Protein AF-A0A3B8ZDW6-F1 (afdb_monomer_lite)

Foldseek 3Di:
DDDDDDDDDDDDDDDDDDDDDDDDDDDDDDDDDDDDDDDDDDDDDDDDDDDDDDDDPDDDWDPAADADPVRDGDWDKDKAFWDDDPVQKTWGADVVVVSDDDLQTAIGDSVLCVVLVPDGGKIWIFTWGQDDGNHHIYGDGTQDINRHGSNCNSVDDDPPPPVRDDDDDFPAWLQQDPDPPDVLSVCCCVPPTAGDVDDDDDDDDPPRCPLVSVVSSQVSCVVPPVVDDDDDDDDPDDPVSVD

Sequence (243 aa):
MIKKKRFRSRSGPGAGPGSGFSSSRSSYSGSHGGPRSGPAQRGGRRRRPLGQSSNSPGNEPFPEPQVDENGDIPLLEFVGILEMHPNGYGFLRSPENNYSRERTDPFVPGTMIEKFGLRQGVKVTAMMQQARRQQGPRVREILDVDGMPPDDYINVKSFDDDKALTPINPEQWLKLEIGKTPLTNRVIDLLAPLGKGQRALIVAPPRSGKTIMLQHISHGIAQNHPDVHLLVLLVDERPEEVT

pLDDT: mean 77.61, std 23.83, range [29.58, 97.88]

Radius of gyration: 33.56 Å; chains: 1; bounding box: 99×84×68 Å

Secondary structure (DSSP, 8-state):
--------------------------------------------------------S--PPPPPP---TTSPPPEEEEEEEEEEPTTS-EEEEPGGGTT---TTSPEE-HHHHHHHT--TT-EEEEEEEPPBTTB--EEEEEEEETTB-HHHHTTS--SS-TTT-------SEE----SS--HHHHHHHHHS-EETT--------TTSSHHHHHHHHHHHHHHH-TTS-------S--GGGT-

Structure (mmCIF, N/CA/C/O backbone):
data_AF-A0A3B8ZDW6-F1
#
_entry.id   AF-A0A3B8ZDW6-F1
#
loop_
_atom_site.group_PDB
_atom_site.id
_atom_site.type_symbol
_atom_site.label_atom_id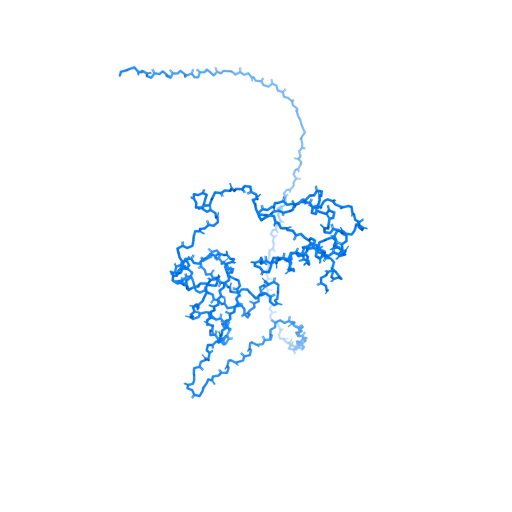
_atom_site.label_alt_id
_atom_site.label_comp_id
_atom_site.label_asym_id
_atom_site.label_entity_id
_atom_site.label_seq_id
_atom_site.pdbx_PDB_ins_code
_atom_site.Cartn_x
_atom_site.Cartn_y
_atom_site.Cartn_z
_atom_site.occupancy
_atom_site.B_iso_or_equiv
_atom_site.auth_seq_id
_atom_site.auth_comp_id
_atom_site.auth_asym_id
_atom_site.auth_atom_id
_atom_site.pdbx_PDB_model_num
ATOM 1 N N . MET A 1 1 ? -39.386 25.414 -41.030 1.00 43.59 1 MET A N 1
ATOM 2 C CA . MET A 1 1 ? -39.657 26.850 -41.295 1.00 43.59 1 MET A CA 1
ATOM 3 C C . MET A 1 1 ? -39.648 27.597 -39.967 1.00 43.59 1 MET A C 1
ATOM 5 O O . MET A 1 1 ? -40.087 26.998 -39.001 1.00 43.59 1 MET A O 1
ATOM 9 N N . ILE A 1 2 ? -39.231 28.879 -39.960 1.00 40.22 2 ILE A N 1
ATOM 10 C CA . ILE A 1 2 ? -39.190 29.832 -38.814 1.00 40.22 2 ILE A CA 1
ATOM 11 C C . ILE A 1 2 ? -37.901 29.717 -37.971 1.00 40.22 2 ILE A C 1
ATOM 13 O O . ILE A 1 2 ? -37.563 28.634 -37.527 1.00 40.22 2 ILE A O 1
ATOM 17 N N . LYS A 1 3 ? -37.145 30.767 -37.621 1.00 37.78 3 LYS A N 1
ATOM 18 C CA . LYS A 1 3 ? -36.763 32.064 -38.224 1.00 37.78 3 LYS A CA 1
ATOM 19 C C . LYS A 1 3 ? -35.658 32.621 -37.302 1.00 37.78 3 LYS A C 1
ATOM 21 O O . LYS A 1 3 ? -35.833 32.664 -36.090 1.00 37.78 3 LYS A O 1
ATOM 26 N N . LYS A 1 4 ? -34.546 33.085 -37.881 1.00 42.72 4 LYS A N 1
ATOM 27 C CA . LYS A 1 4 ? -33.516 33.924 -37.233 1.00 42.72 4 LYS A CA 1
ATOM 28 C C . LYS A 1 4 ? -34.133 35.199 -36.637 1.00 42.72 4 LYS A C 1
ATOM 30 O O . LYS A 1 4 ? -34.929 35.846 -37.316 1.00 42.72 4 LYS A O 1
ATOM 35 N N . LYS A 1 5 ? -33.625 35.663 -35.489 1.00 45.19 5 LYS A N 1
ATOM 36 C CA . LYS A 1 5 ? -33.586 37.099 -35.153 1.00 45.19 5 LYS A CA 1
ATOM 37 C C . LYS A 1 5 ? -32.298 37.459 -34.401 1.00 45.19 5 LYS A C 1
ATOM 39 O O . LYS A 1 5 ? -32.076 37.036 -33.277 1.00 45.19 5 LYS A O 1
ATOM 44 N N . ARG A 1 6 ? -31.460 38.250 -35.078 1.00 41.75 6 ARG A N 1
ATOM 45 C CA . ARG A 1 6 ? -30.375 39.078 -34.528 1.00 41.75 6 ARG A CA 1
ATOM 46 C C . ARG A 1 6 ? -30.928 40.485 -34.278 1.00 41.75 6 ARG A C 1
ATOM 48 O O . ARG A 1 6 ? -31.649 40.973 -35.140 1.00 41.75 6 ARG A O 1
ATOM 55 N N . PHE A 1 7 ? -30.493 41.151 -33.211 1.00 38.72 7 PHE A N 1
ATOM 56 C CA . PHE A 1 7 ? -30.411 42.619 -33.069 1.00 38.72 7 PHE A CA 1
ATOM 57 C C . PHE A 1 7 ? -29.222 42.896 -32.123 1.00 38.72 7 PHE A C 1
ATOM 59 O O . PHE A 1 7 ? -29.178 42.315 -31.048 1.00 38.72 7 PHE A O 1
ATOM 66 N N . ARG A 1 8 ? -28.079 43.433 -32.575 1.00 37.31 8 ARG A N 1
ATOM 67 C CA . ARG A 1 8 ? -27.690 44.835 -32.879 1.00 37.31 8 ARG A CA 1
ATOM 68 C C . ARG A 1 8 ? -27.614 45.783 -31.663 1.00 37.31 8 ARG A C 1
ATOM 70 O O . ARG A 1 8 ? -28.613 46.339 -31.235 1.00 37.31 8 ARG A O 1
ATOM 77 N N . SER A 1 9 ? -26.370 45.955 -31.205 1.00 36.12 9 SER A N 1
ATOM 78 C CA . SER A 1 9 ? -25.648 47.169 -30.770 1.00 36.12 9 SER A CA 1
ATOM 79 C C . SER A 1 9 ? -26.388 48.509 -30.630 1.00 36.12 9 SER A C 1
ATOM 81 O O . SER A 1 9 ? -27.022 48.978 -31.577 1.00 36.12 9 SER A O 1
ATOM 83 N N . ARG A 1 10 ? -26.055 49.233 -29.552 1.00 37.38 10 ARG A N 1
ATOM 84 C CA . ARG A 1 10 ? -25.958 50.700 -29.533 1.00 37.38 10 ARG A CA 1
ATOM 85 C C . ARG A 1 10 ? -24.710 51.150 -28.765 1.00 37.38 10 ARG A C 1
ATOM 87 O O . ARG A 1 10 ? -24.373 50.602 -27.725 1.00 37.38 10 ARG A O 1
ATOM 94 N N . SER A 1 11 ? -24.051 52.131 -29.357 1.00 35.53 11 SER A N 1
ATOM 95 C CA . SER A 1 11 ? -22.811 52.813 -28.996 1.00 35.53 11 SER A CA 1
ATOM 96 C C . SER A 1 11 ? -23.111 54.250 -28.543 1.00 35.53 11 SER A C 1
ATOM 98 O O . SER A 1 11 ? -24.093 54.823 -29.013 1.00 35.53 11 SER A O 1
ATOM 100 N N . GLY A 1 12 ? -22.238 54.857 -27.730 1.00 35.25 12 GLY A N 1
ATOM 101 C CA . GLY A 1 12 ? -22.150 56.322 -27.574 1.00 35.25 12 GLY A CA 1
ATOM 102 C C . GLY A 1 12 ? -21.748 56.837 -26.176 1.00 35.25 12 GLY A C 1
ATOM 103 O O . GLY A 1 12 ? -22.079 56.172 -25.207 1.00 35.25 12 GLY A O 1
ATOM 104 N N . PRO A 1 13 ? -21.031 57.981 -26.059 1.00 50.97 13 PRO A N 1
ATOM 105 C CA . PRO A 1 13 ? -19.874 58.137 -25.159 1.00 50.97 13 PRO A CA 1
ATOM 106 C C . PRO A 1 13 ? -19.981 59.289 -24.127 1.00 50.97 13 PRO A C 1
ATOM 108 O O . PRO A 1 13 ? -20.898 60.102 -24.190 1.00 50.97 13 PRO A O 1
ATOM 111 N N . GLY A 1 14 ? -18.996 59.411 -23.222 1.00 33.25 14 GLY A N 1
ATOM 112 C CA . GLY A 1 14 ? -18.819 60.575 -22.335 1.00 33.25 14 GLY A CA 1
ATOM 113 C C . GLY A 1 14 ? -17.423 60.637 -21.689 1.00 33.25 14 GLY A C 1
ATOM 114 O O . GLY A 1 14 ? -16.915 59.617 -21.236 1.00 33.25 14 GLY A O 1
ATOM 115 N N . ALA A 1 15 ? -16.800 61.820 -21.720 1.00 33.47 15 ALA A N 1
ATOM 116 C CA . ALA A 1 15 ? -15.402 62.138 -21.390 1.00 33.47 15 ALA A CA 1
ATOM 117 C C . ALA A 1 15 ? -15.113 62.394 -19.882 1.00 33.47 15 ALA A C 1
ATOM 119 O O . ALA A 1 15 ? -16.047 62.528 -19.100 1.00 33.47 15 ALA A O 1
ATOM 120 N N . GLY A 1 16 ? -13.811 62.449 -19.516 1.00 31.03 16 GLY A N 1
ATOM 121 C CA . GLY A 1 16 ? -13.218 62.560 -18.151 1.00 31.03 16 GLY A CA 1
ATOM 122 C C . GLY A 1 16 ? -13.384 63.918 -17.423 1.00 31.03 16 GLY A C 1
ATOM 123 O O . GLY A 1 16 ? -14.356 64.598 -17.742 1.00 31.03 16 GLY A O 1
ATOM 124 N N . PRO A 1 17 ? -12.488 64.379 -16.494 1.00 47.19 17 PRO A N 1
ATOM 125 C CA . PRO A 1 17 ? -11.074 63.992 -16.251 1.00 47.19 17 PRO A CA 1
ATOM 126 C C . PRO A 1 17 ? -10.602 63.892 -14.757 1.00 47.19 17 PRO A C 1
ATOM 128 O O . PRO A 1 17 ? -11.317 64.274 -13.840 1.00 47.19 17 PRO A O 1
ATOM 131 N N . GLY A 1 18 ? -9.330 63.497 -14.529 1.00 31.09 18 GLY A N 1
ATOM 132 C CA . GLY A 1 18 ? -8.446 64.169 -13.544 1.00 31.09 18 GLY A CA 1
ATOM 133 C C . GLY A 1 18 ? -7.846 63.399 -12.340 1.00 31.09 18 GLY A C 1
ATOM 134 O O . GLY A 1 18 ? -8.570 62.988 -11.444 1.00 31.09 18 GLY A O 1
ATOM 135 N N . SER A 1 19 ? -6.497 63.425 -12.257 1.00 33.12 19 SER A N 1
ATOM 136 C CA . SER A 1 19 ? -5.574 63.177 -11.107 1.00 33.12 19 SER A CA 1
ATOM 137 C C . SER A 1 19 ? -5.332 61.715 -10.674 1.00 33.12 19 SER A C 1
ATOM 139 O O . SER A 1 19 ? -6.265 60.935 -10.616 1.00 33.12 19 SER A O 1
ATOM 141 N N . GLY A 1 20 ? -4.129 61.221 -10.353 1.00 29.58 20 GLY A N 1
ATOM 142 C CA . GLY A 1 20 ? -2.765 61.750 -10.213 1.00 29.58 20 GLY A CA 1
ATOM 143 C C . GLY A 1 20 ? -1.848 60.636 -9.644 1.00 29.58 20 GLY A C 1
ATOM 144 O O . GLY A 1 20 ? -2.349 59.594 -9.236 1.00 29.58 20 GLY A O 1
ATOM 145 N N . PHE A 1 21 ? -0.535 60.903 -9.581 1.00 32.72 21 PHE A N 1
ATOM 146 C CA . PHE A 1 21 ? 0.554 60.152 -8.904 1.00 32.72 21 PHE A CA 1
ATOM 147 C C . PHE A 1 21 ? 1.413 59.137 -9.697 1.00 32.72 21 PHE A C 1
ATOM 149 O O . PHE A 1 21 ? 1.181 57.936 -9.735 1.00 32.72 21 PHE A O 1
ATOM 156 N N . SER A 1 22 ? 2.480 59.698 -10.284 1.00 33.41 22 SER A N 1
ATOM 157 C CA . SER A 1 22 ? 3.910 59.374 -10.091 1.00 33.41 22 SER A CA 1
ATOM 158 C C . SER A 1 22 ? 4.362 57.935 -9.784 1.00 33.41 22 SER A C 1
ATOM 160 O O . SER A 1 22 ? 4.179 57.442 -8.673 1.00 33.41 22 SER A O 1
ATOM 162 N N . SER A 1 23 ? 5.222 57.401 -10.655 1.00 37.62 23 SER A N 1
ATOM 163 C CA . SER A 1 23 ? 6.429 56.686 -10.222 1.00 37.62 23 SER A CA 1
ATOM 164 C C . SER A 1 23 ? 7.579 56.882 -11.213 1.00 37.62 23 SER A C 1
ATOM 166 O O . SER A 1 23 ? 7.408 56.994 -12.428 1.00 37.62 23 SER A O 1
ATOM 168 N N . SER A 1 24 ? 8.759 57.050 -10.629 1.00 34.66 24 SER A N 1
ATOM 169 C CA . SER A 1 24 ? 9.954 57.628 -11.223 1.00 34.66 24 SER A CA 1
ATOM 170 C C . SER A 1 24 ? 10.883 56.574 -11.827 1.00 34.66 24 SER A C 1
ATOM 172 O O . SER A 1 24 ? 11.074 55.492 -11.286 1.00 34.66 24 SER A O 1
ATOM 174 N N . ARG A 1 25 ? 11.489 56.990 -12.941 1.00 31.64 25 ARG A N 1
ATOM 175 C CA . ARG A 1 25 ? 12.692 56.510 -13.643 1.00 31.64 25 ARG A CA 1
ATOM 176 C C . ARG A 1 25 ? 13.739 55.792 -12.778 1.00 31.64 25 ARG A C 1
ATOM 178 O O . ARG A 1 25 ? 14.085 56.293 -11.714 1.00 31.64 25 ARG A O 1
ATOM 185 N N . SER A 1 26 ? 14.448 54.824 -13.368 1.00 33.25 26 SER A N 1
ATOM 186 C CA . SER A 1 26 ? 15.864 55.031 -13.750 1.00 33.25 26 SER A CA 1
ATOM 187 C C . SER A 1 26 ? 16.439 53.889 -14.599 1.00 33.25 26 SER A C 1
ATOM 189 O O . SER A 1 26 ? 16.531 52.738 -14.194 1.00 33.25 26 SER A O 1
ATOM 191 N N . SER A 1 27 ? 16.852 54.275 -15.801 1.00 34.78 27 SER A N 1
ATOM 192 C CA . SER A 1 27 ? 17.734 53.590 -16.741 1.00 34.78 27 SER A CA 1
ATOM 193 C C . SER A 1 27 ? 19.150 54.151 -16.582 1.00 34.78 27 SER A C 1
ATOM 195 O O . SER A 1 27 ? 19.288 55.364 -16.415 1.00 34.78 27 SER A O 1
ATOM 197 N N . TYR A 1 28 ? 20.188 53.320 -16.699 1.00 33.50 28 TYR A N 1
ATOM 198 C CA . TYR A 1 28 ? 21.574 53.787 -16.797 1.00 33.50 28 TYR A CA 1
ATOM 199 C C . TYR A 1 28 ? 22.240 53.252 -18.066 1.00 33.50 28 TYR A C 1
ATOM 201 O O . TYR A 1 28 ? 22.208 52.057 -18.352 1.00 33.50 28 TYR A O 1
ATOM 209 N N . SER A 1 29 ? 22.835 54.176 -18.814 1.00 34.50 29 SER A N 1
ATOM 210 C CA . SER A 1 29 ? 23.606 53.983 -20.040 1.00 34.50 29 SER A CA 1
ATOM 211 C C . SER A 1 29 ? 24.915 54.772 -19.945 1.00 34.50 29 SER A C 1
ATOM 213 O O . SER A 1 29 ? 24.908 55.874 -19.398 1.00 34.50 29 SER A O 1
ATOM 215 N N . GLY A 1 30 ? 25.976 54.268 -20.584 1.00 33.91 30 GLY A N 1
ATOM 216 C CA . GLY A 1 30 ? 27.233 54.980 -20.883 1.00 33.91 30 GLY A CA 1
ATOM 217 C C . GLY A 1 30 ? 28.457 54.317 -20.231 1.00 33.91 30 GLY A C 1
ATOM 218 O O . GLY A 1 30 ? 28.353 53.841 -19.112 1.00 33.91 30 GLY A O 1
ATOM 219 N N . SER A 1 31 ? 29.651 54.239 -20.827 1.00 32.69 31 SER A N 1
ATOM 220 C CA . SER A 1 31 ? 30.204 54.821 -22.058 1.00 32.69 31 SER A CA 1
ATOM 221 C C . SER A 1 31 ? 31.553 54.136 -22.399 1.00 32.69 31 SER A C 1
ATOM 223 O O . SER A 1 31 ? 32.120 53.424 -21.576 1.00 32.69 31 SER A O 1
ATOM 225 N N . HIS A 1 32 ? 32.033 54.364 -23.624 1.00 37.31 32 HIS A N 1
ATOM 226 C CA . HIS A 1 32 ? 33.233 53.855 -24.310 1.00 37.31 32 HIS A CA 1
ATOM 227 C C . HIS A 1 32 ? 34.606 54.287 -23.743 1.00 37.31 32 HIS A C 1
ATOM 229 O O . HIS A 1 32 ? 34.739 55.379 -23.198 1.00 37.31 32 HIS A O 1
ATOM 235 N N . GLY A 1 33 ? 35.659 53.514 -24.075 1.00 32.12 33 GLY A N 1
ATOM 236 C CA . GLY A 1 33 ? 37.045 54.009 -24.178 1.00 32.12 33 GLY A CA 1
ATOM 237 C C . GLY A 1 33 ? 38.127 52.929 -24.404 1.00 32.12 33 GLY A C 1
ATOM 238 O O . GLY A 1 33 ? 38.475 52.209 -23.478 1.00 32.12 33 GLY A O 1
ATOM 239 N N . GLY A 1 34 ? 38.701 52.848 -25.613 1.00 32.94 34 GLY A N 1
ATOM 240 C CA . GLY A 1 34 ? 40.090 52.379 -25.871 1.00 32.94 34 GLY A CA 1
ATOM 241 C C . GLY A 1 34 ? 40.967 53.580 -26.302 1.00 32.94 34 GLY A C 1
ATOM 242 O O . GLY A 1 34 ? 40.403 54.678 -26.301 1.00 32.94 34 GLY A O 1
ATOM 243 N N . PRO A 1 35 ? 42.254 53.470 -26.753 1.00 57.62 35 PRO A N 1
ATOM 244 C CA . PRO A 1 35 ? 43.041 52.280 -27.171 1.00 57.62 35 PRO A CA 1
ATOM 245 C C . PRO A 1 35 ? 44.583 52.290 -26.827 1.00 57.62 35 PRO A C 1
ATOM 247 O O . PRO A 1 35 ? 45.077 53.248 -26.244 1.00 57.62 35 PRO A O 1
ATOM 250 N N . ARG A 1 36 ? 45.336 51.268 -27.323 1.00 35.12 36 ARG A N 1
ATOM 251 C CA . ARG A 1 36 ? 46.776 51.218 -27.783 1.00 35.12 36 ARG A CA 1
ATOM 252 C C . ARG A 1 36 ? 47.839 50.344 -27.045 1.00 35.12 36 ARG A C 1
ATOM 254 O O . ARG A 1 36 ? 48.218 50.629 -25.923 1.00 35.12 36 ARG A O 1
ATOM 261 N N . SER A 1 37 ? 48.385 49.384 -27.824 1.00 34.53 37 SER A N 1
ATOM 262 C CA . SER A 1 37 ? 49.810 49.038 -28.131 1.00 34.53 37 SER A CA 1
ATOM 263 C C . SER A 1 37 ? 50.813 48.496 -27.067 1.00 34.53 37 SER A C 1
ATOM 265 O O . SER A 1 37 ? 51.021 49.120 -26.040 1.00 34.53 37 SER A O 1
ATOM 267 N N . GLY A 1 38 ? 51.487 47.361 -27.391 1.00 31.80 38 GLY A N 1
ATOM 268 C CA . GLY A 1 38 ? 52.450 46.543 -26.582 1.00 31.80 38 GLY A CA 1
ATOM 269 C C . GLY A 1 38 ? 53.876 47.115 -26.341 1.00 31.80 38 GLY A C 1
ATOM 270 O O . GLY A 1 38 ? 54.013 48.324 -26.499 1.00 31.80 38 GLY A O 1
ATOM 271 N N . PRO A 1 39 ? 54.951 46.332 -25.993 1.00 43.56 39 PRO A N 1
ATOM 272 C CA . PRO A 1 39 ? 55.227 44.905 -26.284 1.00 43.56 39 PRO A CA 1
ATOM 273 C C . PRO A 1 39 ? 55.841 44.036 -25.126 1.00 43.56 39 PRO A C 1
ATOM 275 O O . PRO A 1 39 ? 55.900 44.430 -23.969 1.00 43.56 39 PRO A O 1
ATOM 278 N N . ALA A 1 40 ? 56.265 42.814 -25.490 1.00 40.69 40 ALA A N 1
ATOM 279 C CA . ALA A 1 40 ? 56.715 41.632 -24.727 1.00 40.69 40 ALA A CA 1
ATOM 280 C C . ALA A 1 40 ? 57.740 41.773 -23.571 1.00 40.69 40 ALA A C 1
ATOM 282 O O . ALA A 1 40 ? 58.736 42.476 -23.712 1.00 40.69 40 ALA A O 1
ATOM 283 N N . GLN A 1 41 ? 57.619 40.905 -22.542 1.00 41.62 41 GLN A N 1
ATOM 284 C CA . GLN A 1 41 ? 58.772 40.263 -21.876 1.00 41.62 41 GLN A CA 1
ATOM 285 C C . GLN A 1 41 ? 58.437 38.988 -21.057 1.00 41.62 41 GLN A C 1
ATOM 287 O O . GLN A 1 41 ? 57.609 38.964 -20.155 1.00 41.62 41 GLN A O 1
ATOM 292 N N . ARG A 1 42 ? 59.141 37.921 -21.449 1.00 38.47 42 ARG A N 1
ATOM 293 C CA . ARG A 1 42 ? 59.611 36.699 -20.762 1.00 38.47 42 ARG A CA 1
ATOM 294 C C . ARG A 1 42 ? 59.515 36.642 -19.217 1.00 38.47 42 ARG A C 1
ATOM 296 O O . ARG A 1 42 ? 60.073 37.491 -18.537 1.00 38.47 42 ARG A O 1
ATOM 303 N N . GLY A 1 43 ? 59.052 35.497 -18.690 1.00 34.91 43 GLY A N 1
ATOM 304 C CA . GLY A 1 43 ? 59.612 34.901 -17.461 1.00 34.91 43 GLY A CA 1
ATOM 305 C C . GLY A 1 43 ? 58.616 34.419 -16.397 1.00 34.91 43 GLY A C 1
ATOM 306 O O . GLY A 1 43 ? 57.840 35.198 -15.866 1.00 34.91 43 GLY A O 1
ATOM 307 N N . GLY A 1 44 ? 58.719 33.137 -16.012 1.00 38.56 44 GLY A N 1
ATOM 308 C CA . GLY A 1 44 ? 58.294 32.675 -14.681 1.00 38.56 44 GLY A CA 1
ATOM 309 C C . GLY A 1 44 ? 57.124 31.690 -14.619 1.00 38.56 44 GLY A C 1
ATOM 310 O O . GLY A 1 44 ? 56.057 32.012 -14.106 1.00 38.56 44 GLY A O 1
ATOM 311 N N . ARG A 1 45 ? 57.345 30.433 -15.030 1.00 45.97 45 ARG A N 1
ATOM 312 C CA . ARG A 1 45 ? 56.516 29.299 -14.586 1.00 45.97 45 ARG A CA 1
ATOM 313 C C . ARG A 1 45 ? 56.623 29.164 -13.058 1.00 45.97 45 ARG A C 1
ATOM 315 O O . ARG A 1 45 ? 57.633 28.675 -12.563 1.00 45.97 45 ARG A O 1
ATOM 322 N N . ARG A 1 46 ? 55.570 29.518 -12.317 1.00 41.94 46 ARG A N 1
ATOM 323 C CA . ARG A 1 46 ? 55.334 29.019 -10.951 1.00 41.94 46 ARG A CA 1
ATOM 324 C C . ARG A 1 46 ? 54.085 28.143 -10.957 1.00 41.94 46 ARG A C 1
ATOM 326 O O . ARG A 1 46 ? 52.965 28.633 -11.040 1.00 41.94 46 ARG A O 1
ATOM 333 N N . ARG A 1 47 ? 54.309 26.827 -10.905 1.00 45.16 47 ARG A N 1
ATOM 334 C CA . ARG A 1 47 ? 53.279 25.816 -10.650 1.00 45.16 47 ARG A CA 1
ATOM 335 C C . ARG A 1 47 ? 52.700 26.070 -9.253 1.00 45.16 47 ARG A C 1
ATOM 337 O O . ARG A 1 47 ? 53.429 25.956 -8.273 1.00 45.16 47 ARG A O 1
ATOM 344 N N . ARG A 1 48 ? 51.413 26.419 -9.162 1.00 40.94 48 ARG A N 1
ATOM 345 C CA . ARG A 1 48 ? 50.641 26.284 -7.917 1.00 40.94 48 ARG A CA 1
ATOM 346 C C . ARG A 1 48 ? 50.237 24.807 -7.791 1.00 40.94 48 ARG A C 1
ATOM 348 O O . ARG A 1 48 ? 49.729 24.272 -8.777 1.00 40.94 48 ARG A O 1
ATOM 355 N N . PRO A 1 49 ? 50.473 24.134 -6.653 1.00 41.28 49 PRO A N 1
ATOM 356 C CA . PRO A 1 49 ? 49.965 22.787 -6.439 1.00 41.28 49 PRO A CA 1
ATOM 357 C C . PRO A 1 49 ? 48.438 22.834 -6.384 1.00 41.28 49 PRO A C 1
ATOM 359 O O . PRO A 1 49 ? 47.859 23.676 -5.696 1.00 41.28 49 PRO A O 1
ATOM 362 N N . LEU A 1 50 ? 47.810 21.952 -7.154 1.00 42.31 50 LEU A N 1
ATOM 363 C CA . LEU A 1 50 ? 46.372 21.750 -7.192 1.00 42.31 50 LEU A CA 1
ATOM 364 C C . LEU A 1 50 ? 45.942 21.169 -5.837 1.00 42.31 50 LEU A C 1
ATOM 366 O O . LEU A 1 50 ? 46.345 20.065 -5.476 1.00 42.31 50 LEU A O 1
ATOM 370 N N . GLY A 1 51 ? 45.193 21.959 -5.070 1.00 40.12 51 GLY A N 1
ATOM 371 C CA . GLY A 1 51 ? 44.599 21.538 -3.809 1.00 40.12 51 GLY A CA 1
ATOM 372 C C . GLY A 1 51 ? 43.551 20.453 -4.038 1.00 40.12 51 GLY A C 1
ATOM 373 O O . GLY A 1 51 ? 42.736 20.558 -4.951 1.00 40.12 51 GLY A O 1
ATOM 374 N N . GLN A 1 52 ? 43.646 19.422 -3.199 1.00 47.28 52 GLN A N 1
ATOM 375 C CA . GLN A 1 52 ? 42.695 18.343 -2.937 1.00 47.28 52 GLN A CA 1
ATOM 376 C C . GLN A 1 52 ? 41.259 18.642 -3.377 1.00 47.28 52 GLN A C 1
ATOM 378 O O . GLN A 1 52 ? 40.592 19.516 -2.823 1.00 47.28 52 GLN A O 1
ATOM 383 N N . SER A 1 53 ? 40.771 17.856 -4.341 1.00 43.56 53 SER A N 1
ATOM 384 C CA . SER A 1 53 ? 39.342 17.743 -4.588 1.00 43.56 53 SER A CA 1
ATOM 385 C C . SER A 1 53 ? 38.688 17.108 -3.368 1.00 43.56 53 SER A C 1
ATOM 387 O O . SER A 1 53 ? 39.053 16.011 -2.942 1.00 43.56 53 SER A O 1
ATOM 389 N N . SER A 1 54 ? 37.715 17.827 -2.834 1.00 44.75 54 SER A N 1
ATOM 390 C CA . SER A 1 54 ? 36.730 17.368 -1.874 1.00 44.75 54 SER A CA 1
ATOM 391 C C . SER A 1 54 ? 36.150 16.012 -2.273 1.00 44.75 54 SER A C 1
ATOM 393 O O . SER A 1 54 ? 35.605 15.839 -3.364 1.00 44.75 54 SER A O 1
ATOM 395 N N . ASN A 1 55 ? 36.256 15.063 -1.345 1.00 44.69 55 ASN A N 1
ATOM 396 C CA . ASN A 1 55 ? 35.548 13.793 -1.365 1.00 44.69 55 ASN A CA 1
ATOM 397 C C . ASN A 1 55 ? 34.040 14.095 -1.427 1.00 44.69 55 ASN A C 1
ATOM 399 O O . ASN A 1 55 ? 33.455 14.534 -0.439 1.00 44.69 55 ASN A O 1
ATOM 403 N N . SER A 1 56 ? 33.425 13.933 -2.600 1.00 43.72 56 SER A N 1
ATOM 404 C CA . SER A 1 56 ? 31.966 13.915 -2.730 1.00 43.72 56 SER A CA 1
ATOM 405 C C . SER A 1 56 ? 31.496 12.494 -2.420 1.00 43.72 56 SER A C 1
ATOM 407 O O . SER A 1 56 ? 31.852 11.585 -3.173 1.00 43.72 56 SER A O 1
ATOM 409 N N . PRO A 1 57 ? 30.731 12.258 -1.343 1.00 45.84 57 PRO A N 1
ATOM 410 C CA . PRO A 1 57 ? 30.151 10.949 -1.086 1.00 45.84 57 PRO A CA 1
ATOM 411 C C . PRO A 1 57 ? 28.972 10.769 -2.047 1.00 45.84 57 PRO A C 1
ATOM 413 O O . PRO A 1 57 ? 27.921 11.377 -1.873 1.00 45.84 57 PRO A O 1
ATOM 416 N N . GLY A 1 58 ? 29.163 10.008 -3.123 1.00 48.22 58 GLY A N 1
ATOM 417 C CA . GLY A 1 58 ? 28.078 9.772 -4.084 1.00 48.22 58 GLY A CA 1
ATOM 418 C C . GLY A 1 58 ? 28.450 9.060 -5.379 1.00 48.22 58 GLY A C 1
ATOM 419 O O . GLY A 1 58 ? 27.627 9.018 -6.289 1.00 48.22 58 GLY A O 1
ATOM 420 N N . ASN A 1 59 ? 29.667 8.525 -5.492 1.00 51.50 59 ASN A N 1
ATOM 421 C CA . ASN A 1 59 ? 30.122 7.847 -6.702 1.00 51.50 59 ASN A CA 1
ATOM 422 C C . ASN A 1 59 ? 30.796 6.511 -6.363 1.00 51.50 59 ASN A C 1
ATOM 424 O O . ASN A 1 59 ? 31.901 6.239 -6.825 1.00 51.50 59 ASN A O 1
ATOM 428 N N . GLU A 1 60 ? 30.141 5.707 -5.523 1.00 56.69 60 GLU A N 1
ATOM 429 C CA . GLU A 1 60 ? 30.467 4.283 -5.420 1.00 56.69 60 GLU A CA 1
ATOM 430 C C . GLU A 1 60 ? 30.138 3.634 -6.778 1.00 56.69 60 GLU A C 1
ATOM 432 O O . GLU A 1 60 ? 29.004 3.768 -7.258 1.00 56.69 60 GLU A O 1
ATOM 437 N N . PRO A 1 61 ? 31.112 2.998 -7.452 1.00 59.38 61 PRO A N 1
ATOM 438 C CA . PRO A 1 61 ? 30.847 2.222 -8.654 1.00 59.38 61 PRO A CA 1
ATOM 439 C C . PRO A 1 61 ? 29.820 1.132 -8.343 1.00 59.38 61 PRO A C 1
ATOM 441 O O . PRO A 1 61 ? 29.889 0.496 -7.293 1.00 59.38 61 PRO A O 1
ATOM 444 N N . PHE A 1 62 ? 28.879 0.891 -9.258 1.00 61.56 62 PHE A N 1
ATOM 445 C CA . PHE A 1 62 ? 28.017 -0.283 -9.139 1.00 61.56 62 PHE A CA 1
ATOM 446 C C . PHE A 1 62 ? 28.893 -1.542 -9.049 1.00 61.56 62 PHE A C 1
ATOM 448 O O . PHE A 1 62 ? 29.876 -1.622 -9.796 1.00 61.56 62 PHE A O 1
ATOM 455 N N . PRO A 1 63 ? 28.547 -2.517 -8.188 1.00 62.03 63 PRO A N 1
ATOM 456 C CA . PRO A 1 63 ? 29.226 -3.805 -8.172 1.00 62.03 63 PRO A CA 1
ATOM 457 C C . PRO A 1 63 ? 29.264 -4.374 -9.591 1.00 62.03 63 PRO A C 1
ATOM 459 O O . PRO A 1 63 ? 28.242 -4.363 -10.284 1.00 62.03 63 PRO A O 1
ATOM 462 N N . GLU A 1 64 ? 30.435 -4.827 -10.043 1.00 63.47 64 GLU A N 1
ATOM 463 C CA . GLU A 1 64 ? 30.520 -5.481 -11.345 1.00 63.47 64 GLU A CA 1
ATOM 464 C C . GLU A 1 64 ? 29.626 -6.731 -11.328 1.00 63.47 64 GLU A C 1
ATOM 466 O O . GLU A 1 64 ? 29.687 -7.513 -10.373 1.00 63.47 64 GLU A O 1
ATOM 471 N N . PRO A 1 65 ? 28.756 -6.915 -12.338 1.00 64.75 65 PRO A N 1
ATOM 472 C CA . PRO A 1 65 ? 27.854 -8.053 -12.368 1.00 64.75 65 PRO A CA 1
ATOM 473 C C . PRO A 1 65 ? 28.663 -9.348 -12.440 1.00 64.75 65 PRO A C 1
ATOM 475 O O . PRO A 1 65 ? 29.573 -9.474 -13.264 1.00 64.75 65 PRO A O 1
ATOM 478 N N . GLN A 1 66 ? 28.312 -10.316 -11.594 1.00 63.56 66 GLN A N 1
ATOM 479 C CA . GLN A 1 66 ? 28.877 -11.659 -11.663 1.00 63.56 66 GLN A CA 1
ATOM 480 C C . GLN A 1 66 ? 28.397 -12.304 -12.965 1.00 63.56 66 GLN A C 1
ATOM 482 O O . GLN A 1 66 ? 27.201 -12.505 -13.156 1.00 63.56 66 GLN A O 1
ATOM 487 N N . VAL A 1 67 ? 29.325 -12.551 -13.886 1.00 67.06 67 VAL A N 1
ATOM 488 C CA . VAL A 1 67 ? 29.055 -13.298 -15.117 1.00 67.06 67 VAL A CA 1
ATOM 489 C C . VAL A 1 67 ? 29.085 -14.788 -14.805 1.00 67.06 67 VAL A C 1
ATOM 491 O O . VAL A 1 67 ? 29.954 -15.245 -14.060 1.00 67.06 67 VAL A O 1
ATOM 494 N N . ASP A 1 68 ? 28.123 -15.534 -15.337 1.00 64.81 68 ASP A N 1
ATOM 495 C CA . ASP A 1 68 ? 28.127 -16.990 -15.238 1.00 64.81 68 ASP A CA 1
ATOM 496 C C . ASP A 1 68 ? 29.228 -17.609 -16.123 1.00 64.81 68 ASP A C 1
ATOM 498 O O . ASP A 1 68 ? 29.911 -16.918 -16.886 1.00 64.81 68 ASP A O 1
ATOM 502 N N . GLU A 1 69 ? 29.422 -18.927 -16.021 1.00 58.53 69 GLU A N 1
ATOM 503 C CA . GLU A 1 69 ? 30.443 -19.660 -16.789 1.00 58.53 69 GLU A CA 1
ATOM 504 C C . GLU A 1 69 ? 30.275 -19.529 -18.318 1.00 58.53 69 GLU A C 1
ATOM 506 O O . GLU A 1 69 ? 31.229 -19.769 -19.059 1.00 58.53 69 GLU A O 1
ATOM 511 N N . ASN A 1 70 ? 29.100 -19.098 -18.794 1.00 63.66 70 ASN A N 1
ATOM 512 C CA . ASN A 1 70 ? 28.790 -18.893 -20.210 1.00 63.66 70 ASN A CA 1
ATOM 513 C C . ASN A 1 70 ? 28.991 -17.435 -20.667 1.00 63.66 70 ASN A C 1
ATOM 515 O O . ASN A 1 70 ? 28.874 -17.139 -21.858 1.00 63.66 70 ASN A O 1
ATOM 519 N N . GLY A 1 71 ? 29.334 -16.522 -19.751 1.00 66.00 71 GLY A N 1
ATOM 520 C CA . GLY A 1 71 ? 29.506 -15.095 -20.025 1.00 66.00 71 GLY A CA 1
ATOM 521 C C . GLY A 1 71 ? 28.199 -14.294 -20.027 1.00 66.00 71 GLY A C 1
ATOM 522 O O . GLY A 1 71 ? 28.206 -13.112 -20.397 1.00 66.00 71 GLY A O 1
ATOM 523 N N . ASP A 1 72 ? 27.094 -14.902 -19.601 1.00 69.62 72 ASP A N 1
ATOM 524 C CA . ASP A 1 72 ? 25.808 -14.246 -19.440 1.00 69.62 72 ASP A CA 1
ATOM 525 C C . ASP A 1 72 ? 25.676 -13.642 -18.037 1.00 69.62 72 ASP A C 1
ATOM 527 O O . ASP A 1 72 ? 26.299 -14.065 -17.064 1.00 69.62 72 ASP A O 1
ATOM 531 N N . ILE A 1 73 ? 24.896 -12.560 -17.941 1.00 71.62 73 ILE A N 1
ATOM 532 C CA . ILE A 1 73 ? 24.560 -11.987 -16.632 1.00 71.62 73 ILE A CA 1
ATOM 533 C C . ILE A 1 73 ? 23.292 -12.686 -16.163 1.00 71.62 73 ILE A C 1
ATOM 535 O O . ILE A 1 73 ? 22.288 -12.587 -16.883 1.00 71.62 73 ILE A O 1
ATOM 539 N N . PRO A 1 74 ? 23.302 -13.310 -14.976 1.00 80.56 74 PRO A N 1
ATOM 540 C CA . PRO A 1 74 ? 22.130 -13.967 -14.438 1.00 80.56 74 PRO A CA 1
ATOM 541 C C . PRO A 1 74 ? 21.001 -12.954 -14.258 1.00 80.56 74 PRO A C 1
ATOM 543 O O . PRO A 1 74 ? 21.206 -11.804 -13.852 1.00 80.56 74 PRO A O 1
ATOM 546 N N . LEU A 1 75 ? 19.792 -13.390 -14.593 1.00 88.81 75 LEU A N 1
ATOM 547 C CA . LEU A 1 75 ? 18.592 -12.640 -14.275 1.00 88.81 75 LEU A CA 1
ATOM 548 C C . LEU A 1 75 ? 18.289 -12.812 -12.790 1.00 88.81 75 LEU A C 1
ATOM 550 O O . LEU A 1 75 ? 18.330 -13.924 -12.266 1.00 88.81 75 LEU A O 1
ATOM 554 N N . LEU A 1 76 ? 17.999 -11.701 -12.126 1.00 92.06 76 LEU A N 1
ATOM 555 C CA . LEU A 1 76 ? 17.603 -11.673 -10.728 1.00 92.06 76 LEU A CA 1
ATOM 556 C C . LEU A 1 76 ? 16.135 -11.293 -10.644 1.00 92.06 76 LEU A C 1
ATOM 558 O O . LEU A 1 76 ? 15.686 -10.370 -11.326 1.00 92.06 76 LEU A O 1
ATOM 562 N N . GLU A 1 77 ? 15.403 -11.991 -9.792 1.00 94.94 77 GLU A N 1
ATOM 563 C CA . GLU A 1 77 ? 14.032 -11.626 -9.484 1.00 94.94 77 GLU A CA 1
ATOM 564 C C . GLU A 1 77 ? 14.013 -10.344 -8.642 1.00 94.94 77 GLU A C 1
ATOM 566 O O . GLU A 1 77 ? 14.795 -10.179 -7.703 1.00 94.94 77 GLU A O 1
ATOM 571 N N . PHE A 1 78 ? 13.130 -9.417 -8.997 1.00 95.19 78 PHE A N 1
ATOM 572 C CA . PHE A 1 78 ? 12.898 -8.177 -8.274 1.00 95.19 78 PHE A CA 1
ATOM 573 C C . PHE A 1 78 ? 11.400 -7.937 -8.133 1.00 95.19 78 PHE A C 1
ATOM 575 O O . PHE A 1 78 ? 10.645 -8.072 -9.099 1.00 95.19 78 PHE A O 1
ATOM 582 N N . VAL A 1 79 ? 10.986 -7.522 -6.939 1.00 96.75 79 VAL A N 1
ATOM 583 C CA . VAL A 1 79 ? 9.603 -7.163 -6.628 1.00 96.75 79 VAL A CA 1
ATOM 584 C C . VAL A 1 79 ? 9.560 -5.699 -6.225 1.00 96.75 79 VAL A C 1
ATOM 586 O O . VAL A 1 79 ? 10.256 -5.284 -5.301 1.00 96.75 79 VAL A O 1
ATOM 589 N N . GLY A 1 80 ? 8.724 -4.910 -6.891 1.00 96.62 80 GLY A N 1
ATOM 590 C CA . GLY A 1 80 ? 8.580 -3.495 -6.566 1.00 96.62 80 GLY A CA 1
ATOM 591 C C . GLY A 1 80 ? 7.304 -2.877 -7.110 1.00 96.62 80 GLY A C 1
ATOM 592 O O . GLY A 1 80 ? 6.547 -3.509 -7.842 1.00 96.62 80 GLY A O 1
ATOM 593 N N . ILE A 1 81 ? 7.069 -1.623 -6.739 1.00 97.62 81 ILE A N 1
ATOM 594 C CA . ILE A 1 81 ? 5.931 -0.834 -7.214 1.00 97.62 81 ILE A CA 1
ATOM 595 C C . ILE A 1 81 ? 6.351 -0.028 -8.442 1.00 97.62 81 ILE A C 1
ATOM 597 O O . ILE A 1 81 ? 7.366 0.669 -8.413 1.00 97.62 81 ILE A O 1
ATOM 601 N N . LEU A 1 82 ? 5.577 -0.099 -9.524 1.00 97.88 82 LEU A N 1
ATOM 602 C CA . LEU A 1 82 ? 5.868 0.631 -10.755 1.00 97.88 82 LEU A CA 1
ATOM 603 C C . LEU A 1 82 ? 5.623 2.140 -10.587 1.00 97.88 82 LEU A C 1
ATOM 605 O O . LEU A 1 82 ? 4.487 2.593 -10.438 1.00 97.88 82 LEU A O 1
ATOM 609 N N . GLU A 1 83 ? 6.680 2.938 -10.720 1.00 97.50 83 GLU A N 1
ATOM 610 C CA . GLU A 1 83 ? 6.595 4.383 -10.936 1.00 97.50 83 GLU A CA 1
ATOM 611 C C . GLU A 1 83 ? 6.810 4.695 -12.420 1.00 97.50 83 GLU A C 1
ATOM 613 O O . GLU A 1 83 ? 7.861 4.393 -12.989 1.00 97.50 83 GLU A O 1
ATOM 618 N N . MET A 1 84 ? 5.826 5.330 -13.054 1.00 96.88 84 MET A N 1
ATOM 619 C CA . MET A 1 84 ? 5.909 5.722 -14.460 1.00 96.88 84 MET A CA 1
ATOM 620 C C . MET A 1 84 ? 6.553 7.103 -14.616 1.00 96.88 84 MET A C 1
ATOM 622 O O . MET A 1 84 ? 6.247 8.050 -13.895 1.00 96.88 84 MET A O 1
ATOM 626 N N . HIS A 1 85 ? 7.428 7.232 -15.608 1.00 96.06 85 HIS A N 1
ATOM 627 C CA . HIS A 1 85 ? 7.973 8.500 -16.068 1.00 96.06 85 HIS A CA 1
ATOM 628 C C . HIS A 1 85 ? 7.051 9.103 -17.145 1.00 96.06 85 HIS A C 1
ATOM 630 O O . HIS A 1 85 ? 6.573 8.368 -18.012 1.00 96.06 85 HIS A O 1
ATOM 636 N N . PRO A 1 86 ? 6.893 10.439 -17.214 1.00 94.75 86 PRO A N 1
ATOM 637 C CA . PRO A 1 86 ? 6.096 11.111 -18.254 1.00 94.75 86 PRO A CA 1
ATOM 638 C C . PRO A 1 86 ? 6.477 10.798 -19.712 1.00 94.75 86 PRO A C 1
ATOM 640 O O . PRO A 1 86 ? 5.716 11.085 -20.626 1.00 94.75 86 PRO A O 1
ATOM 643 N N . ASN A 1 87 ? 7.650 10.200 -19.935 1.00 94.88 87 ASN A N 1
ATOM 644 C CA . ASN A 1 87 ? 8.143 9.824 -21.265 1.00 94.88 87 ASN A CA 1
ATOM 645 C C . ASN A 1 87 ? 7.768 8.375 -21.643 1.00 94.88 87 ASN A C 1
ATOM 647 O O . ASN A 1 87 ? 8.311 7.850 -22.610 1.00 94.88 87 ASN A O 1
ATOM 651 N N . GLY A 1 88 ? 6.912 7.705 -20.862 1.00 93.88 88 GLY A N 1
ATOM 652 C CA . GLY A 1 88 ? 6.348 6.389 -21.188 1.00 93.88 88 GLY A CA 1
ATOM 653 C C . GLY A 1 88 ? 7.148 5.170 -20.716 1.00 93.88 88 GLY A C 1
ATOM 654 O O . GLY A 1 88 ? 6.715 4.049 -20.938 1.00 93.88 88 GLY A O 1
ATOM 655 N N . TYR A 1 89 ? 8.291 5.351 -20.053 1.00 96.50 89 TYR A N 1
ATOM 656 C CA . TYR A 1 89 ? 9.016 4.269 -19.365 1.00 96.50 89 TYR A CA 1
ATOM 657 C C . TYR A 1 89 ? 8.770 4.329 -17.851 1.00 96.50 89 TYR A C 1
ATOM 659 O O . TYR A 1 89 ? 8.156 5.281 -17.381 1.00 96.50 89 TYR A O 1
ATOM 667 N N . GLY A 1 90 ? 9.259 3.363 -17.071 1.00 97.25 90 GLY A N 1
ATOM 668 C CA . GLY A 1 90 ? 9.099 3.376 -15.612 1.00 97.25 90 GLY A CA 1
ATOM 669 C C . GLY A 1 90 ? 10.282 2.803 -14.840 1.00 97.25 90 GLY A C 1
ATOM 670 O O . GLY A 1 90 ? 11.279 2.387 -15.429 1.00 97.25 90 GLY A O 1
ATOM 671 N N . PHE A 1 91 ? 10.154 2.785 -13.516 1.00 97.31 91 PHE A N 1
ATOM 672 C CA . PHE A 1 91 ? 11.084 2.152 -12.581 1.00 97.31 91 PHE A CA 1
ATOM 673 C C . PHE A 1 91 ? 10.315 1.358 -11.527 1.00 97.31 91 PHE A C 1
ATOM 675 O O . PHE A 1 91 ? 9.242 1.789 -11.108 1.00 97.31 91 PHE A O 1
ATOM 682 N N . LEU A 1 92 ? 10.865 0.229 -11.082 1.00 97.31 92 LEU A N 1
ATOM 683 C CA . LEU A 1 92 ? 10.318 -0.509 -9.943 1.00 97.31 92 LEU A CA 1
ATOM 684 C C . LEU A 1 92 ? 10.935 0.023 -8.649 1.00 97.31 92 LEU A C 1
ATOM 686 O O . LEU A 1 92 ? 12.145 -0.055 -8.469 1.00 97.31 92 LEU A O 1
ATOM 690 N N . ARG A 1 93 ? 10.103 0.571 -7.762 1.00 96.50 93 ARG A N 1
ATOM 691 C CA . ARG A 1 93 ? 10.505 1.089 -6.450 1.00 96.50 93 ARG A CA 1
ATOM 692 C C . ARG A 1 93 ? 10.423 0.002 -5.392 1.00 96.50 93 ARG A C 1
ATOM 694 O O . ARG A 1 93 ? 9.414 -0.704 -5.316 1.00 96.50 93 ARG A O 1
ATOM 701 N N . SER A 1 94 ? 11.457 -0.098 -4.564 1.00 93.56 94 SER A N 1
ATOM 702 C CA . SER A 1 94 ? 11.500 -1.066 -3.470 1.00 93.56 94 SER A CA 1
ATOM 703 C C . SER A 1 94 ? 10.721 -0.570 -2.242 1.00 93.56 94 SER A C 1
ATOM 705 O O . SER A 1 94 ? 10.792 0.610 -1.900 1.00 93.56 94 SER A O 1
ATOM 707 N N . PRO A 1 95 ? 9.999 -1.440 -1.519 1.00 89.38 95 PRO A N 1
ATOM 708 C CA . PRO A 1 95 ? 9.500 -1.100 -0.188 1.00 89.38 95 PRO A CA 1
ATOM 709 C C . PRO A 1 95 ? 10.632 -0.920 0.841 1.00 89.38 95 PRO A C 1
ATOM 711 O O . PRO A 1 95 ? 10.454 -0.181 1.805 1.00 89.38 95 PRO A O 1
ATOM 714 N N . GLU A 1 96 ? 11.803 -1.540 0.637 1.00 90.06 96 GLU A N 1
ATOM 715 C CA . GLU A 1 96 ? 12.929 -1.517 1.590 1.00 90.06 96 GLU A CA 1
ATOM 716 C C . GLU A 1 96 ? 13.502 -0.111 1.822 1.00 90.06 96 GLU A C 1
ATOM 718 O O . GLU A 1 96 ? 14.036 0.177 2.890 1.00 90.06 96 GLU A O 1
ATOM 723 N N . ASN A 1 97 ? 13.356 0.785 0.843 1.00 89.31 97 ASN A N 1
ATOM 724 C CA . ASN A 1 97 ? 13.818 2.170 0.912 1.00 89.31 97 ASN A CA 1
ATOM 725 C C . ASN A 1 97 ? 12.660 3.185 0.964 1.00 89.31 97 ASN A C 1
ATOM 727 O O . ASN A 1 97 ? 12.820 4.353 0.590 1.00 89.31 97 ASN A O 1
ATOM 731 N N . ASN A 1 98 ? 11.477 2.745 1.407 1.00 89.81 98 ASN A N 1
ATOM 732 C CA . ASN A 1 98 ? 10.253 3.549 1.442 1.00 89.81 98 ASN A CA 1
ATOM 733 C C . ASN A 1 98 ? 9.878 4.136 0.069 1.00 89.81 98 ASN A C 1
ATOM 735 O O . ASN A 1 98 ? 9.409 5.272 -0.018 1.00 89.81 98 ASN A O 1
ATOM 739 N N . TYR A 1 99 ? 10.104 3.375 -1.006 1.00 93.31 99 TYR A N 1
ATOM 740 C CA . TYR A 1 99 ? 9.827 3.766 -2.390 1.00 93.31 99 TYR A CA 1
ATOM 741 C C . TYR A 1 99 ? 10.610 4.994 -2.872 1.00 93.31 99 TYR A C 1
ATOM 743 O O . TYR A 1 99 ? 10.212 5.676 -3.822 1.00 93.31 99 TYR A O 1
ATOM 751 N N . SER A 1 100 ? 11.735 5.283 -2.218 1.00 92.56 100 SER A N 1
ATOM 752 C CA . SER A 1 100 ? 12.633 6.360 -2.616 1.00 92.56 100 SER A CA 1
ATOM 753 C C . SER A 1 100 ? 13.327 6.027 -3.931 1.00 92.56 100 SER A C 1
ATOM 755 O O . SER A 1 100 ? 13.529 4.868 -4.286 1.00 92.56 100 SER A O 1
ATOM 757 N N . ARG A 1 101 ? 13.709 7.069 -4.675 1.00 92.69 101 ARG A N 1
ATOM 758 C CA . ARG A 1 101 ? 14.390 6.884 -5.955 1.00 92.69 101 ARG A CA 1
ATOM 759 C C . ARG A 1 101 ? 15.835 6.472 -5.736 1.00 92.69 101 ARG A C 1
ATOM 761 O O . ARG A 1 101 ? 16.618 7.261 -5.208 1.00 92.69 101 ARG A O 1
ATOM 768 N N . GLU A 1 102 ? 16.209 5.315 -6.255 1.00 90.69 102 GLU A N 1
ATOM 769 C CA . GLU A 1 102 ? 17.582 4.839 -6.243 1.00 90.69 102 GLU A CA 1
ATOM 770 C C . GLU A 1 102 ? 18.110 4.523 -7.640 1.00 90.69 102 GLU A C 1
ATOM 772 O O . GLU A 1 102 ? 17.387 4.348 -8.619 1.00 90.69 102 GLU A O 1
ATOM 777 N N . ARG A 1 103 ? 19.439 4.477 -7.737 1.00 87.81 103 ARG A N 1
ATOM 778 C CA . ARG A 1 103 ? 20.146 4.080 -8.960 1.00 87.81 103 ARG A CA 1
ATOM 779 C C . ARG A 1 103 ? 20.063 2.574 -9.231 1.00 87.81 103 ARG A C 1
ATOM 781 O O . ARG A 1 103 ? 20.347 2.140 -10.345 1.00 87.81 103 ARG A O 1
ATOM 788 N N . THR A 1 104 ? 19.747 1.807 -8.197 1.00 89.56 104 THR A N 1
ATOM 789 C CA . THR A 1 104 ? 19.539 0.356 -8.182 1.00 89.56 104 THR A CA 1
ATOM 790 C C . THR A 1 104 ? 18.140 -0.029 -8.661 1.00 89.56 104 THR A C 1
ATOM 792 O O . THR A 1 104 ? 17.925 -1.200 -8.963 1.00 89.56 104 THR A O 1
ATOM 795 N N . ASP A 1 105 ? 17.220 0.933 -8.796 1.00 93.69 105 ASP A N 1
ATOM 796 C CA . ASP A 1 105 ? 15.851 0.661 -9.228 1.00 93.69 105 ASP A CA 1
ATOM 797 C C . ASP A 1 105 ? 15.818 0.146 -10.678 1.00 93.69 105 ASP A C 1
ATOM 799 O O . ASP A 1 105 ? 16.339 0.807 -11.591 1.00 93.69 105 ASP A O 1
ATOM 803 N N . PRO A 1 106 ? 15.183 -1.012 -10.934 1.00 95.25 106 PRO A N 1
ATOM 804 C CA . PRO A 1 106 ? 15.115 -1.580 -12.272 1.00 95.25 106 PRO A CA 1
ATOM 805 C C . PRO A 1 106 ? 14.318 -0.703 -13.230 1.00 95.25 106 PRO A C 1
ATOM 807 O O . PRO A 1 106 ? 13.155 -0.377 -12.991 1.00 95.25 106 PRO A O 1
ATOM 810 N N . PHE A 1 107 ? 14.927 -0.378 -14.367 1.00 96.31 107 PHE A N 1
ATOM 811 C CA . PHE A 1 107 ? 14.262 0.297 -15.472 1.00 96.31 107 PHE A CA 1
ATOM 812 C C . PHE A 1 107 ? 13.257 -0.634 -16.158 1.00 96.31 107 PHE A C 1
ATOM 814 O O . PHE A 1 107 ? 13.616 -1.729 -16.607 1.00 96.31 107 PHE A O 1
ATOM 821 N N . VAL A 1 108 ? 12.025 -0.158 -16.325 1.00 97.56 108 VAL A N 1
ATOM 822 C CA . VAL A 1 108 ? 10.936 -0.840 -17.031 1.00 97.56 108 VAL A CA 1
ATOM 823 C C . VAL A 1 108 ? 10.741 -0.199 -18.411 1.00 97.56 108 VAL A C 1
ATOM 825 O O . VAL A 1 108 ? 10.368 0.976 -18.499 1.00 97.56 108 VAL A O 1
ATOM 828 N N . PRO A 1 109 ? 10.983 -0.937 -19.511 1.00 97.06 109 PRO A N 1
ATOM 829 C CA . PRO A 1 109 ? 10.762 -0.430 -20.861 1.00 97.06 109 PRO A CA 1
ATOM 830 C C . PRO A 1 109 ? 9.297 -0.061 -21.121 1.00 97.06 109 PRO A C 1
ATOM 832 O O . PRO A 1 109 ? 8.396 -0.831 -20.793 1.00 97.06 109 PRO A O 1
ATOM 835 N N . GLY A 1 110 ? 9.069 1.057 -21.817 1.00 97.44 110 GLY A N 1
ATOM 836 C CA . GLY A 1 110 ? 7.718 1.481 -22.209 1.00 97.44 110 GLY A CA 1
ATOM 837 C C . GLY A 1 110 ? 6.974 0.449 -23.057 1.00 97.44 110 GLY A C 1
ATOM 838 O O . GLY A 1 110 ? 5.784 0.248 -22.875 1.00 97.44 110 GLY A O 1
ATOM 839 N N . THR A 1 111 ? 7.692 -0.322 -23.877 1.00 97.06 111 THR A N 1
ATOM 840 C CA . THR A 1 111 ? 7.097 -1.418 -24.653 1.00 97.06 111 THR A CA 1
ATOM 841 C C . THR A 1 111 ? 6.475 -2.510 -23.779 1.00 97.06 111 THR A C 1
ATOM 843 O O . THR A 1 111 ? 5.501 -3.126 -24.194 1.00 97.06 111 THR A O 1
ATOM 846 N N . MET A 1 112 ? 7.013 -2.773 -22.581 1.00 96.56 112 MET A N 1
ATOM 847 C CA . MET A 1 112 ? 6.417 -3.727 -21.636 1.00 96.56 112 MET A CA 1
ATOM 848 C C . MET A 1 112 ? 5.208 -3.126 -20.927 1.00 96.56 112 MET A C 1
ATOM 850 O O . MET A 1 112 ? 4.199 -3.806 -20.772 1.00 96.56 112 MET A O 1
ATOM 854 N N . ILE A 1 113 ? 5.305 -1.850 -20.543 1.00 97.31 113 ILE A N 1
ATOM 855 C CA . ILE A 1 113 ? 4.197 -1.096 -19.946 1.00 97.31 113 ILE A CA 1
ATOM 856 C C . ILE A 1 113 ? 3.000 -1.094 -20.898 1.00 97.31 113 ILE A C 1
ATOM 858 O O . ILE A 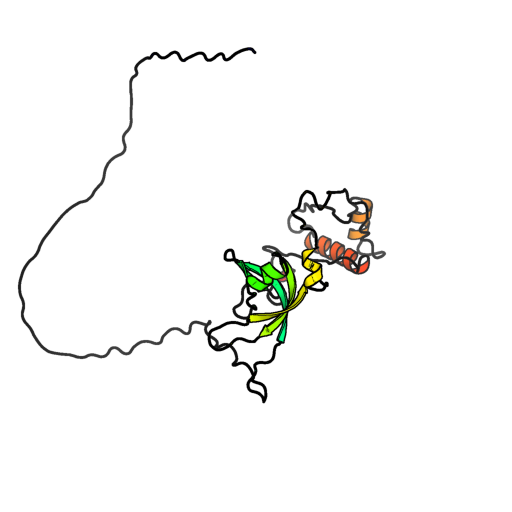1 113 ? 1.901 -1.453 -20.495 1.00 97.31 113 ILE A O 1
ATOM 862 N N . GLU A 1 114 ? 3.224 -0.765 -22.169 1.00 95.88 114 GLU A N 1
ATOM 863 C CA . GLU A 1 114 ? 2.190 -0.764 -23.204 1.00 95.88 114 GLU A CA 1
ATOM 864 C C . GLU A 1 114 ? 1.653 -2.172 -23.482 1.00 95.88 114 GLU A C 1
ATOM 866 O O . GLU A 1 114 ? 0.439 -2.354 -23.531 1.00 95.88 114 GLU A O 1
ATOM 871 N N . LYS A 1 115 ? 2.532 -3.178 -23.621 1.00 95.31 115 LYS A N 1
ATOM 872 C CA . LYS A 1 115 ? 2.134 -4.565 -23.917 1.00 95.31 115 LYS A CA 1
ATOM 873 C C . LYS A 1 115 ? 1.175 -5.129 -22.868 1.00 95.31 115 LYS A C 1
ATOM 875 O O . LYS A 1 115 ? 0.181 -5.742 -23.239 1.00 95.31 115 LYS A O 1
ATOM 880 N N . PHE A 1 116 ? 1.496 -4.958 -21.587 1.00 95.44 116 PHE A N 1
ATOM 881 C CA . PHE A 1 116 ? 0.704 -5.508 -20.483 1.00 95.44 116 PHE A CA 1
ATOM 882 C C . PHE A 1 116 ? -0.311 -4.503 -19.919 1.00 95.44 116 PHE A C 1
ATOM 884 O O . PHE A 1 116 ? -1.002 -4.810 -18.956 1.00 95.44 116 PHE A O 1
ATOM 891 N N . GLY A 1 117 ? -0.413 -3.296 -20.488 1.00 94.69 117 GLY A N 1
ATOM 892 C CA . GLY A 1 117 ? -1.325 -2.254 -20.009 1.00 94.69 117 GLY A CA 1
ATOM 893 C C . GLY A 1 117 ? -1.036 -1.781 -18.580 1.00 94.69 117 GLY A C 1
ATOM 894 O O . GLY A 1 117 ? -1.966 -1.401 -17.868 1.00 94.69 117 GLY A O 1
ATOM 895 N N . LEU A 1 118 ? 0.228 -1.830 -18.137 1.00 96.12 118 LEU A N 1
ATOM 896 C CA . LEU A 1 118 ? 0.616 -1.522 -16.757 1.00 96.12 118 LEU A CA 1
ATOM 897 C C . LEU A 1 118 ? 0.265 -0.081 -16.384 1.00 96.12 118 LEU A C 1
ATOM 899 O O . LEU A 1 118 ? 0.421 0.845 -17.181 1.00 96.12 118 LEU A O 1
ATOM 903 N N . ARG A 1 119 ? -0.163 0.108 -15.135 1.00 94.69 119 ARG A N 1
ATOM 904 C CA . ARG A 1 119 ? -0.510 1.418 -14.576 1.00 94.69 119 ARG A CA 1
ATOM 905 C C . ARG A 1 119 ? 0.447 1.786 -13.451 1.00 94.69 119 ARG A C 1
ATOM 907 O O . ARG A 1 119 ? 1.067 0.922 -12.841 1.00 94.69 119 ARG A O 1
ATOM 914 N N . GLN A 1 120 ? 0.569 3.077 -13.167 1.00 95.44 120 GLN A N 1
ATOM 915 C CA . GLN A 1 120 ? 1.358 3.538 -12.032 1.00 95.44 120 GLN A CA 1
ATOM 916 C C . GLN A 1 120 ? 0.795 2.971 -10.721 1.00 95.44 120 GLN A C 1
ATOM 918 O O . GLN A 1 120 ? -0.415 2.967 -10.516 1.00 95.44 120 GLN A O 1
ATOM 923 N N . GLY A 1 121 ? 1.681 2.528 -9.829 1.00 94.81 121 GLY A N 1
ATOM 924 C CA . GLY A 1 121 ? 1.316 2.035 -8.503 1.00 94.81 121 GLY A CA 1
ATOM 925 C C . GLY A 1 121 ? 1.066 0.529 -8.411 1.00 94.81 121 GLY A C 1
ATOM 926 O O . GLY A 1 121 ? 0.911 0.040 -7.297 1.00 94.81 121 GLY A O 1
ATOM 927 N N . VAL A 1 122 ? 1.077 -0.212 -9.526 1.00 95.75 122 VAL A N 1
ATOM 928 C CA . VAL A 1 122 ? 0.948 -1.679 -9.481 1.00 95.75 122 VAL A CA 1
ATOM 929 C C . VAL A 1 122 ? 2.216 -2.341 -8.967 1.00 95.75 122 VAL A C 1
ATOM 931 O O . VAL A 1 122 ? 3.332 -1.901 -9.274 1.00 95.75 122 VAL A O 1
ATOM 934 N N . LYS A 1 123 ? 2.053 -3.419 -8.203 1.00 96.81 123 LYS A N 1
ATOM 935 C CA . LYS A 1 123 ? 3.144 -4.293 -7.788 1.00 96.81 123 LYS A CA 1
ATOM 936 C C . LYS A 1 123 ? 3.531 -5.191 -8.951 1.0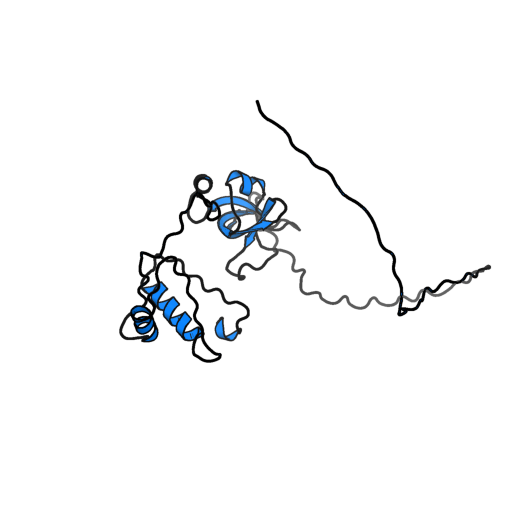0 96.81 123 LYS A C 1
ATOM 938 O O . LYS A 1 123 ? 2.685 -5.841 -9.550 1.00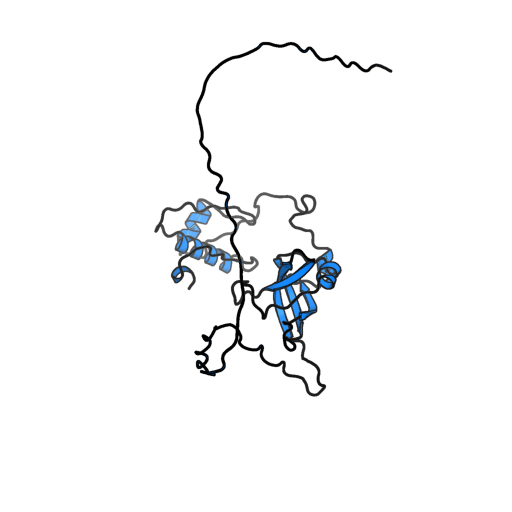 96.81 123 LYS A O 1
ATOM 943 N N . VAL A 1 124 ? 4.818 -5.243 -9.258 1.00 97.88 124 VAL A N 1
ATOM 944 C CA . VAL A 1 124 ? 5.362 -6.047 -10.351 1.00 97.88 124 VAL A CA 1
ATOM 945 C C . VAL A 1 124 ? 6.455 -6.947 -9.801 1.00 97.88 124 VAL A C 1
ATOM 947 O O . VAL A 1 124 ? 7.391 -6.467 -9.157 1.00 97.88 124 VAL A O 1
ATOM 950 N N . THR A 1 125 ? 6.350 -8.238 -10.098 1.00 97.81 125 THR A N 1
ATOM 951 C CA . THR A 1 125 ? 7.436 -9.210 -9.937 1.00 97.81 125 THR A CA 1
ATOM 952 C C . THR A 1 125 ? 8.056 -9.428 -11.309 1.00 97.81 125 THR A C 1
ATOM 954 O O . THR A 1 125 ? 7.360 -9.762 -12.271 1.00 97.81 125 THR A O 1
ATOM 957 N N . ALA A 1 126 ? 9.358 -9.203 -11.432 1.00 96.75 126 ALA A N 1
ATOM 958 C CA . ALA A 1 126 ? 10.041 -9.205 -12.714 1.00 96.75 126 ALA A CA 1
ATOM 959 C C . ALA A 1 126 ? 11.443 -9.803 -12.621 1.00 96.75 126 ALA A C 1
ATOM 961 O O . ALA A 1 126 ? 12.138 -9.640 -11.622 1.00 96.75 126 ALA A O 1
ATOM 962 N N . MET A 1 127 ? 11.893 -10.412 -13.715 1.00 96.50 127 MET A N 1
ATOM 963 C CA . MET A 1 127 ? 13.297 -10.744 -13.907 1.00 96.50 127 MET A CA 1
ATOM 964 C C . MET A 1 127 ? 14.030 -9.519 -14.445 1.00 96.50 127 MET A C 1
ATOM 966 O O . MET A 1 127 ? 13.739 -9.016 -15.539 1.00 96.50 127 MET A O 1
ATOM 970 N N . MET A 1 128 ? 15.007 -9.037 -13.687 1.00 93.88 128 MET A N 1
ATOM 971 C CA . MET A 1 128 ? 15.890 -7.952 -14.082 1.00 93.88 128 MET A CA 1
ATOM 972 C C . MET A 1 128 ? 17.286 -8.459 -14.419 1.00 93.88 128 MET A C 1
ATOM 974 O O . MET A 1 128 ? 17.828 -9.368 -13.799 1.00 93.88 128 MET A O 1
ATOM 978 N N . GLN A 1 129 ? 17.901 -7.815 -15.399 1.00 91.50 129 GLN A N 1
ATOM 979 C CA . GLN A 1 129 ? 19.321 -7.944 -15.652 1.00 91.50 129 GLN A CA 1
ATOM 980 C C . GLN A 1 129 ? 20.067 -6.879 -14.852 1.00 91.50 129 GLN A C 1
ATOM 982 O O . GLN A 1 129 ? 19.726 -5.693 -14.919 1.00 91.50 129 GLN A O 1
ATOM 987 N N . GLN A 1 130 ? 21.102 -7.304 -14.130 1.00 86.06 130 GLN A N 1
ATOM 988 C CA . GLN A 1 130 ? 21.931 -6.411 -13.331 1.00 86.06 130 GLN A CA 1
ATOM 989 C C . GLN A 1 130 ? 22.682 -5.388 -14.203 1.00 86.06 130 GLN A C 1
ATOM 991 O O . GLN A 1 130 ? 22.923 -5.600 -15.397 1.00 86.06 130 GLN A O 1
ATOM 996 N N . ALA A 1 131 ? 23.021 -4.252 -13.590 1.00 79.19 131 ALA A N 1
ATOM 997 C CA . ALA A 1 131 ? 23.683 -3.122 -14.230 1.00 79.19 131 ALA A CA 1
ATOM 998 C C . ALA A 1 131 ? 24.949 -3.540 -15.004 1.00 79.19 131 ALA A C 1
ATOM 1000 O O . ALA A 1 131 ? 25.795 -4.273 -14.495 1.00 79.19 131 ALA A O 1
ATOM 1001 N N . ARG A 1 132 ? 25.117 -3.026 -16.231 1.00 71.94 132 ARG A N 1
ATOM 1002 C CA . ARG A 1 132 ? 26.377 -3.117 -16.991 1.00 71.94 132 ARG A CA 1
ATOM 1003 C C . ARG A 1 132 ? 27.010 -1.733 -17.063 1.00 71.94 132 ARG A C 1
ATOM 1005 O O . ARG A 1 132 ? 26.453 -0.821 -17.678 1.00 71.94 132 ARG A O 1
ATOM 1012 N N . ARG A 1 133 ? 28.234 -1.593 -16.544 1.00 69.81 133 ARG A N 1
ATOM 1013 C CA . ARG A 1 133 ? 29.018 -0.345 -16.604 1.00 69.81 133 ARG A CA 1
ATOM 1014 C C . ARG A 1 133 ? 28.240 0.839 -15.997 1.00 69.81 133 ARG A C 1
ATOM 1016 O O . ARG A 1 133 ? 27.973 0.838 -14.807 1.00 69.81 133 ARG A O 1
ATOM 1023 N N . GLN A 1 134 ? 27.887 1.847 -16.803 1.00 68.44 134 GLN A N 1
ATOM 1024 C CA . GLN A 1 134 ? 27.147 3.043 -16.366 1.00 68.44 134 GLN A CA 1
ATOM 1025 C C . GLN A 1 134 ? 25.619 2.917 -16.509 1.00 68.44 134 GLN A C 1
ATOM 1027 O O . GLN A 1 134 ? 24.903 3.867 -16.201 1.00 68.44 134 GLN A O 1
ATOM 1032 N N . GLN A 1 135 ? 25.107 1.793 -17.020 1.00 75.56 135 GLN A N 1
ATOM 1033 C CA . GLN A 1 135 ? 23.667 1.576 -17.177 1.00 75.56 135 GLN A CA 1
ATOM 1034 C C . GLN A 1 135 ? 23.129 0.831 -15.957 1.00 75.56 135 GLN A C 1
ATOM 1036 O O . GLN A 1 135 ? 23.676 -0.211 -15.601 1.00 75.56 135 GLN A O 1
ATOM 1041 N N . GLY A 1 136 ? 22.073 1.369 -15.341 1.00 85.12 136 GLY A N 1
ATOM 1042 C CA . GLY A 1 136 ? 21.397 0.740 -14.204 1.00 85.12 136 GLY A CA 1
ATOM 1043 C C . GLY A 1 136 ? 20.684 -0.572 -14.572 1.00 85.12 136 GLY A C 1
ATOM 1044 O O . GLY A 1 136 ? 20.650 -0.947 -15.751 1.00 85.12 136 GLY A O 1
ATOM 1045 N N . PRO A 1 137 ? 20.124 -1.282 -13.578 1.00 92.56 137 PRO A N 1
ATOM 1046 C CA . PRO A 1 137 ? 19.418 -2.542 -13.797 1.00 92.56 137 PRO A CA 1
ATOM 1047 C C . PRO A 1 137 ? 18.212 -2.369 -14.725 1.00 92.56 137 PRO A C 1
ATOM 1049 O O . PRO A 1 137 ? 17.595 -1.303 -14.780 1.00 92.56 137 PRO A O 1
ATOM 1052 N N . ARG A 1 138 ? 17.863 -3.414 -15.478 1.00 94.44 138 ARG A N 1
ATOM 1053 C CA . ARG A 1 138 ? 16.783 -3.359 -16.475 1.00 94.44 138 ARG A CA 1
ATOM 1054 C C . ARG A 1 138 ? 15.917 -4.605 -16.442 1.00 94.44 138 ARG A C 1
ATOM 1056 O O . ARG A 1 138 ? 16.435 -5.713 -16.539 1.00 94.44 138 ARG A O 1
ATOM 1063 N N . VAL A 1 139 ? 14.603 -4.414 -16.427 1.00 96.19 139 VAL A N 1
ATOM 1064 C CA . VAL A 1 139 ? 13.625 -5.498 -16.538 1.00 96.19 139 VAL A CA 1
ATOM 1065 C C . VAL A 1 139 ? 13.702 -6.159 -17.917 1.00 96.19 139 VAL A C 1
ATOM 1067 O O . VAL A 1 139 ? 13.749 -5.487 -18.957 1.00 96.19 139 VAL A O 1
ATOM 1070 N N . ARG A 1 140 ? 13.743 -7.492 -17.911 1.00 95.56 140 ARG A N 1
ATOM 1071 C CA . ARG A 1 140 ? 13.778 -8.363 -19.093 1.00 95.56 140 ARG A CA 1
ATOM 1072 C C . ARG A 1 140 ? 12.498 -9.159 -19.269 1.00 95.56 140 ARG A C 1
ATOM 1074 O O . ARG A 1 140 ? 12.082 -9.353 -20.407 1.00 95.56 140 ARG A O 1
ATOM 1081 N N . GLU A 1 141 ? 11.865 -9.534 -18.173 1.00 96.25 141 GLU A N 1
ATOM 1082 C CA . GLU A 1 141 ? 10.626 -10.299 -18.173 1.00 96.25 141 GLU A CA 1
ATOM 1083 C C . GLU A 1 141 ? 9.787 -9.895 -16.966 1.00 96.25 141 GLU A C 1
ATOM 1085 O O . GLU A 1 141 ? 10.332 -9.592 -15.907 1.00 96.25 141 GLU A O 1
ATOM 1090 N N . ILE A 1 142 ? 8.469 -9.861 -17.138 1.00 97.06 142 ILE A N 1
ATOM 1091 C CA . ILE A 1 142 ? 7.517 -9.641 -16.050 1.00 97.06 142 ILE A CA 1
ATOM 1092 C C . ILE A 1 142 ? 6.865 -10.990 -15.774 1.00 97.06 142 ILE A C 1
ATOM 1094 O O . ILE A 1 142 ? 6.393 -11.631 -16.709 1.00 97.06 142 ILE A O 1
ATOM 1098 N N . LEU A 1 143 ? 6.876 -11.409 -14.512 1.00 97.25 143 LEU A N 1
ATOM 1099 C CA . LEU A 1 143 ? 6.367 -12.703 -14.063 1.00 97.25 143 LEU A CA 1
ATOM 1100 C C . LEU A 1 143 ? 4.955 -12.587 -13.486 1.00 97.25 143 LEU A C 1
ATOM 1102 O O . LEU A 1 143 ? 4.141 -13.481 -13.684 1.00 97.25 143 LEU A O 1
ATOM 1106 N N . ASP A 1 144 ? 4.676 -11.490 -12.782 1.00 97.75 144 ASP A N 1
ATOM 1107 C CA . ASP A 1 144 ? 3.426 -11.266 -12.053 1.00 97.75 144 ASP A CA 1
ATOM 1108 C C . ASP A 1 144 ? 3.141 -9.763 -11.923 1.00 97.75 144 ASP A C 1
ATOM 1110 O O . ASP A 1 144 ? 4.069 -8.951 -11.798 1.00 97.75 144 ASP A O 1
ATOM 1114 N N . VAL A 1 145 ? 1.859 -9.401 -11.961 1.00 97.38 145 VAL A N 1
ATOM 1115 C CA . VAL A 1 145 ? 1.364 -8.040 -11.728 1.00 97.38 145 VAL A CA 1
ATOM 1116 C C . VAL A 1 145 ? 0.244 -8.108 -10.691 1.00 97.38 145 VAL A C 1
ATOM 1118 O O . VAL A 1 145 ? -0.778 -8.725 -10.944 1.00 97.38 145 VAL A O 1
ATOM 1121 N N . ASP A 1 146 ? 0.411 -7.488 -9.524 1.00 94.44 146 ASP A N 1
ATOM 1122 C CA . ASP A 1 146 ? -0.566 -7.495 -8.420 1.00 94.44 146 ASP A CA 1
ATOM 1123 C C . ASP A 1 146 ? -1.110 -8.897 -8.043 1.00 94.44 146 ASP A C 1
ATOM 1125 O O . ASP A 1 146 ? -2.261 -9.043 -7.629 1.00 94.44 146 ASP A O 1
ATOM 1129 N N . GLY A 1 147 ? -0.280 -9.941 -8.143 1.00 94.06 147 GLY A N 1
ATOM 1130 C CA . GLY A 1 147 ? -0.648 -11.315 -7.796 1.00 94.06 147 GLY A CA 1
ATOM 1131 C C . GLY A 1 147 ? -1.386 -12.079 -8.898 1.00 94.06 147 GLY A C 1
ATOM 1132 O O . GLY A 1 147 ? -1.999 -13.109 -8.601 1.00 94.06 147 GLY A O 1
ATOM 1133 N N . MET A 1 148 ? -1.382 -11.582 -10.140 1.00 95.56 148 MET A N 1
ATOM 1134 C CA . MET A 1 148 ? -1.924 -12.295 -11.298 1.00 95.56 148 MET A CA 1
ATOM 1135 C C . MET A 1 148 ? -0.934 -12.373 -12.471 1.00 95.56 148 MET A C 1
ATOM 1137 O O . MET A 1 148 ? -0.010 -11.556 -12.574 1.00 95.56 148 MET A O 1
ATOM 1141 N N . PRO A 1 149 ? -1.148 -13.318 -13.407 1.00 96.75 149 PRO A N 1
ATOM 1142 C CA . PRO A 1 149 ? -0.365 -13.397 -14.631 1.00 96.75 149 PRO A CA 1
ATOM 1143 C C . PRO A 1 149 ? -0.413 -12.080 -15.431 1.00 96.75 149 PRO A C 1
ATOM 1145 O O . PRO A 1 149 ? -1.481 -11.473 -15.555 1.00 96.75 149 PRO A O 1
ATOM 1148 N N . PRO A 1 150 ? 0.703 -11.641 -16.040 1.00 95.56 150 PRO A N 1
ATOM 1149 C CA . PRO A 1 150 ? 0.768 -10.352 -16.735 1.00 95.56 150 PRO A CA 1
ATOM 1150 C C . PRO A 1 150 ? -0.222 -10.223 -17.898 1.00 95.56 150 PRO A C 1
ATOM 1152 O O . PRO A 1 150 ? -0.727 -9.133 -18.163 1.00 95.56 150 PRO A O 1
ATOM 1155 N N . ASP A 1 151 ? -0.517 -11.334 -18.576 1.00 95.38 151 ASP A N 1
ATOM 1156 C CA . ASP A 1 151 ? -1.477 -11.374 -19.682 1.00 95.38 151 ASP A CA 1
ATOM 1157 C C . ASP A 1 151 ? -2.933 -11.186 -19.210 1.00 95.38 151 ASP A C 1
ATOM 1159 O O . ASP A 1 151 ? -3.768 -10.703 -19.975 1.00 95.38 151 ASP A O 1
ATOM 1163 N N . ASP A 1 152 ? -3.239 -11.499 -17.946 1.00 95.50 152 ASP A N 1
ATOM 1164 C CA . ASP A 1 152 ? -4.576 -11.325 -17.369 1.00 95.50 152 ASP A CA 1
ATOM 1165 C C . ASP A 1 152 ? -4.807 -9.888 -16.882 1.00 95.50 152 ASP A C 1
ATOM 1167 O O . ASP A 1 152 ? -5.933 -9.380 -16.947 1.00 95.50 152 ASP A O 1
ATOM 1171 N N . TYR A 1 153 ? -3.741 -9.203 -16.451 1.00 94.69 153 TYR A N 1
ATOM 1172 C CA . TYR A 1 153 ? -3.810 -7.860 -15.869 1.00 94.69 153 TYR A CA 1
ATOM 1173 C C . TYR A 1 153 ? -4.427 -6.817 -16.817 1.00 94.69 153 TYR A C 1
ATOM 1175 O O . TYR A 1 153 ? -5.131 -5.911 -16.368 1.00 94.69 153 TYR A O 1
ATOM 1183 N N . ILE A 1 154 ? -4.255 -6.969 -18.134 1.00 91.56 154 ILE A N 1
ATOM 1184 C CA . ILE A 1 154 ? -4.843 -6.061 -19.135 1.00 91.56 154 ILE A CA 1
ATOM 1185 C C . ILE A 1 154 ? -6.376 -5.956 -19.028 1.00 91.56 154 ILE A C 1
ATOM 1187 O O . ILE A 1 154 ? -6.963 -4.942 -19.405 1.00 91.56 154 ILE A O 1
ATOM 1191 N N . ASN A 1 155 ? -7.031 -6.987 -18.487 1.00 90.75 155 ASN A N 1
ATOM 1192 C CA . ASN A 1 155 ? -8.481 -7.040 -18.311 1.00 90.75 155 ASN A CA 1
ATOM 1193 C C . ASN A 1 155 ? -8.946 -6.426 -16.978 1.00 90.75 155 ASN A C 1
ATOM 1195 O O . ASN A 1 155 ? -10.152 -6.309 -16.734 1.00 90.75 155 ASN A O 1
ATOM 1199 N N . VAL A 1 156 ? -8.018 -6.030 -16.102 1.00 89.88 156 VAL A N 1
ATOM 1200 C CA . VAL A 1 156 ? -8.330 -5.422 -14.808 1.00 89.88 156 VAL A CA 1
ATOM 1201 C C . VAL A 1 156 ? -8.841 -4.004 -15.020 1.00 89.88 156 VAL A C 1
ATOM 1203 O O . VAL A 1 156 ? -8.113 -3.090 -15.426 1.00 89.88 156 VAL A O 1
ATOM 1206 N N . LYS A 1 157 ? -10.110 -3.811 -14.666 1.00 87.81 157 LYS A N 1
ATOM 1207 C CA . LYS A 1 157 ? -10.787 -2.511 -14.645 1.00 87.81 157 LYS A CA 1
ATOM 1208 C C . LYS A 1 157 ? -9.965 -1.468 -13.889 1.00 87.81 157 LYS A C 1
ATOM 1210 O O . LYS A 1 157 ? -9.474 -1.748 -12.796 1.00 87.81 157 LYS A O 1
ATOM 1215 N N . SER A 1 158 ? -9.825 -0.275 -14.464 1.00 86.06 158 SER A N 1
ATOM 1216 C CA . SER A 1 158 ? -9.173 0.826 -13.759 1.00 86.06 158 SER A CA 1
ATOM 1217 C C . SER A 1 158 ? -10.058 1.324 -12.624 1.00 86.06 158 SER A C 1
ATOM 1219 O O . SER A 1 158 ? -11.285 1.309 -12.734 1.00 86.06 158 SER A O 1
ATOM 1221 N N . PHE A 1 159 ? -9.434 1.805 -11.550 1.00 84.44 159 PHE A N 1
ATOM 1222 C CA . PHE A 1 159 ? -10.157 2.499 -10.487 1.00 84.44 159 PHE A CA 1
ATOM 1223 C C . PHE A 1 159 ? -10.731 3.839 -10.976 1.00 84.44 159 PHE A C 1
ATOM 1225 O O . PHE A 1 159 ? -11.846 4.192 -10.606 1.00 84.44 159 PHE A O 1
ATOM 1232 N N . ASP A 1 160 ? -10.000 4.532 -11.857 1.00 78.62 160 ASP A N 1
ATOM 1233 C CA . ASP A 1 160 ? -10.387 5.834 -12.428 1.00 78.62 160 ASP A CA 1
ATOM 1234 C C . ASP A 1 160 ? -11.445 5.728 -13.538 1.00 78.62 160 ASP A C 1
ATOM 1236 O O . ASP A 1 160 ? -11.970 6.735 -14.015 1.00 78.62 160 ASP A O 1
ATOM 1240 N N . ASP A 1 161 ? -11.763 4.511 -13.982 1.00 77.06 161 ASP A N 1
ATOM 1241 C CA . ASP A 1 161 ? -12.823 4.317 -14.957 1.00 77.06 161 ASP A CA 1
ATOM 1242 C C . ASP A 1 161 ? -14.170 4.454 -14.230 1.00 77.06 161 ASP A C 1
ATOM 1244 O O . ASP A 1 161 ? -14.716 3.477 -13.720 1.00 77.06 161 ASP A O 1
ATOM 12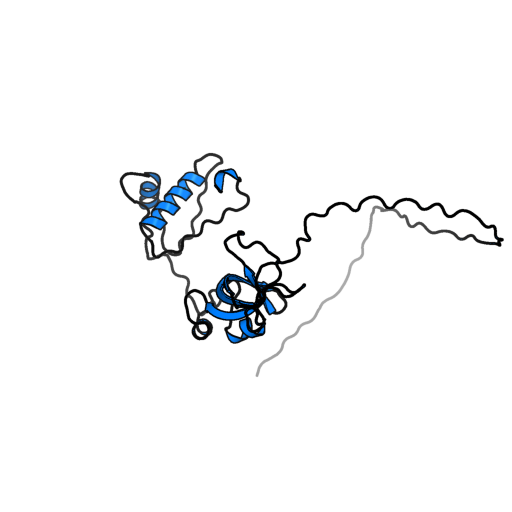48 N N . ASP A 1 162 ? -14.750 5.658 -14.232 1.00 59.44 162 ASP A N 1
ATOM 1249 C CA . ASP A 1 162 ? -16.044 5.995 -13.596 1.00 59.44 162 ASP A CA 1
ATOM 1250 C C . ASP A 1 162 ? -17.220 5.086 -14.020 1.00 59.44 162 ASP A C 1
ATOM 1252 O O . ASP A 1 162 ? -18.279 5.059 -13.394 1.00 59.44 162 ASP A O 1
ATOM 1256 N N . LYS A 1 163 ? -17.063 4.344 -15.121 1.00 64.94 163 LYS A N 1
ATOM 1257 C CA . LYS A 1 163 ? -18.043 3.360 -15.613 1.00 64.94 163 LYS A CA 1
ATOM 1258 C C . LYS A 1 163 ? -17.776 1.937 -15.124 1.00 64.94 163 LYS A C 1
ATOM 1260 O O . LYS A 1 163 ? -18.625 1.065 -15.301 1.00 64.94 163 LYS A O 1
ATOM 1265 N N . ALA A 1 164 ? -16.589 1.674 -14.592 1.00 68.56 164 ALA A N 1
ATOM 1266 C CA . ALA A 1 164 ? -16.115 0.344 -14.255 1.00 68.56 164 ALA A CA 1
ATOM 1267 C C . ALA A 1 164 ? -16.424 -0.035 -12.803 1.00 68.56 164 ALA A C 1
ATOM 1269 O O . ALA A 1 164 ? -16.725 -1.208 -12.554 1.00 68.56 164 ALA A O 1
ATOM 1270 N N . LEU A 1 165 ? -16.405 0.942 -11.888 1.00 84.38 165 LEU A N 1
ATOM 1271 C CA . LEU A 1 165 ? -16.707 0.772 -10.467 1.00 84.38 165 LEU A CA 1
ATOM 1272 C C . LEU A 1 165 ? -17.816 1.733 -10.027 1.00 84.38 165 LEU A C 1
ATOM 1274 O O . LEU A 1 165 ? -17.799 2.918 -10.338 1.00 84.38 165 LEU A O 1
ATOM 1278 N N . THR A 1 166 ? -18.797 1.215 -9.289 1.00 86.69 166 THR A N 1
ATOM 1279 C CA . THR A 1 166 ? -19.855 2.030 -8.680 1.00 86.69 166 THR A CA 1
ATOM 1280 C C . THR A 1 166 ? -19.509 2.268 -7.212 1.00 86.69 166 THR A C 1
ATOM 1282 O O . THR A 1 166 ? -19.315 1.289 -6.489 1.00 86.69 166 THR A O 1
ATOM 1285 N N . PRO A 1 167 ? -19.427 3.526 -6.743 1.00 88.25 167 PRO A N 1
ATOM 1286 C CA . PRO A 1 167 ? -19.209 3.799 -5.332 1.00 88.25 167 PRO A CA 1
ATOM 1287 C C . PRO A 1 167 ? -20.426 3.333 -4.529 1.00 88.25 167 PRO A C 1
ATOM 1289 O O . PRO A 1 167 ? -21.561 3.707 -4.825 1.00 88.25 167 PRO A O 1
ATOM 1292 N N . ILE A 1 168 ? -20.176 2.526 -3.505 1.00 91.38 168 ILE A N 1
ATOM 1293 C CA . ILE A 1 168 ? -21.193 2.024 -2.580 1.00 91.38 168 ILE A CA 1
ATOM 1294 C C . ILE A 1 168 ? -20.838 2.423 -1.152 1.00 91.38 168 ILE A C 1
ATOM 1296 O O . ILE A 1 168 ? -19.679 2.704 -0.838 1.00 91.38 168 ILE A O 1
ATOM 1300 N N . ASN A 1 169 ? -21.844 2.452 -0.281 1.00 93.56 169 ASN A N 1
ATOM 1301 C CA . ASN A 1 169 ? -21.593 2.618 1.144 1.00 93.56 169 ASN A CA 1
ATOM 1302 C C . ASN A 1 169 ? -20.945 1.346 1.717 1.00 93.56 169 ASN A C 1
ATOM 1304 O O . ASN A 1 169 ? -21.170 0.260 1.183 1.00 93.56 169 ASN A O 1
ATOM 1308 N N . PRO A 1 170 ? -20.166 1.449 2.808 1.00 95.00 170 PRO A N 1
ATOM 1309 C CA . PRO A 1 170 ? -19.618 0.275 3.473 1.00 95.00 170 PRO A CA 1
ATOM 1310 C C . PRO A 1 170 ? -20.725 -0.645 4.000 1.00 95.00 170 PRO A C 1
ATOM 1312 O O . PRO A 1 170 ? -21.498 -0.258 4.873 1.00 95.00 170 PRO A O 1
ATOM 1315 N N . GLU A 1 171 ? -20.778 -1.875 3.492 1.00 94.69 171 GLU A N 1
ATOM 1316 C CA . GLU A 1 171 ? -21.738 -2.904 3.933 1.00 94.69 171 GLU A CA 1
ATOM 1317 C C . GLU A 1 171 ? -21.089 -3.972 4.823 1.00 94.69 171 GLU A C 1
ATOM 1319 O O . GLU A 1 171 ? -21.773 -4.706 5.534 1.00 94.69 171 GLU A O 1
ATOM 1324 N N . GLN A 1 172 ? -19.757 -4.057 4.806 1.00 95.88 172 GLN A N 1
ATOM 1325 C CA . GLN A 1 172 ? -18.992 -5.025 5.587 1.00 95.88 172 GLN A CA 1
ATOM 1326 C C . GLN A 1 172 ? -18.311 -4.328 6.759 1.00 95.88 172 GLN A C 1
ATOM 1328 O O . GLN A 1 172 ? -17.503 -3.421 6.558 1.00 95.88 172 GLN A O 1
ATOM 1333 N N . TRP A 1 173 ? -18.621 -4.763 7.978 1.00 96.25 173 TRP A N 1
ATOM 1334 C CA . TRP A 1 173 ? -18.065 -4.196 9.204 1.00 96.25 173 TRP A CA 1
ATOM 1335 C C . TRP A 1 173 ? -16.656 -4.738 9.497 1.00 96.25 173 TRP A C 1
ATOM 1337 O O . TRP A 1 173 ? -16.438 -5.948 9.552 1.00 96.25 173 TRP A O 1
ATOM 1347 N N . LEU A 1 174 ? -15.704 -3.835 9.736 1.00 97.25 174 LEU A N 1
ATOM 1348 C CA . LEU A 1 174 ? -14.372 -4.127 10.258 1.00 97.25 174 LEU A CA 1
ATOM 1349 C C . LEU A 1 174 ? -14.405 -4.104 11.789 1.00 97.25 174 LEU A C 1
ATOM 1351 O O . LEU A 1 174 ? -14.098 -3.090 12.414 1.00 97.25 174 LEU A O 1
ATOM 1355 N N . LYS A 1 175 ? -14.787 -5.229 12.400 1.00 97.31 175 LYS A N 1
ATOM 1356 C CA . LYS A 1 175 ? -14.772 -5.377 13.861 1.00 97.31 175 LYS A CA 1
ATOM 1357 C C . LYS A 1 175 ? -13.340 -5.269 14.406 1.00 97.31 175 LYS A C 1
ATOM 1359 O O . LYS A 1 175 ? -12.476 -6.036 13.975 1.00 97.31 175 LYS A O 1
ATOM 1364 N N . LEU A 1 176 ? -13.101 -4.371 15.363 1.00 97.44 176 LEU A N 1
ATOM 1365 C CA . LEU A 1 176 ? -11.771 -4.077 15.916 1.00 97.44 176 LEU A CA 1
ATOM 1366 C C . LEU A 1 176 ? -11.496 -4.740 17.273 1.00 97.44 176 LEU A C 1
ATOM 1368 O O . LEU A 1 176 ? -10.339 -4.866 17.677 1.00 97.44 176 LEU A O 1
ATOM 1372 N N . GLU A 1 177 ? -12.529 -5.106 18.028 1.00 97.00 177 GLU A N 1
ATOM 1373 C CA . GLU A 1 177 ? -12.397 -5.769 19.326 1.00 97.00 177 GLU A CA 1
ATOM 1374 C C . GLU A 1 177 ? -11.687 -7.127 19.187 1.00 97.00 177 GLU A C 1
ATOM 1376 O O . GLU A 1 177 ? -12.141 -8.006 18.457 1.00 97.00 177 GLU A O 1
ATOM 1381 N N . ILE A 1 178 ? -10.602 -7.307 19.948 1.00 95.12 178 ILE A N 1
ATOM 1382 C CA . ILE A 1 178 ? -9.782 -8.536 19.991 1.00 95.12 178 ILE A CA 1
ATOM 1383 C C . ILE A 1 178 ? -9.835 -9.256 21.352 1.00 95.12 178 ILE A C 1
ATOM 1385 O O . ILE A 1 178 ? -9.179 -10.274 21.558 1.00 95.12 178 ILE A O 1
ATOM 1389 N N . GLY A 1 179 ? -10.604 -8.730 22.312 1.00 92.50 179 GLY A N 1
ATOM 1390 C CA . GLY A 1 179 ? -10.708 -9.273 23.666 1.00 92.50 179 GLY A CA 1
ATOM 1391 C C . GLY A 1 179 ? -11.059 -8.207 24.703 1.00 92.50 179 GLY A C 1
ATOM 1392 O O . GLY A 1 179 ? -11.682 -7.195 24.394 1.00 92.50 179 GLY A O 1
ATOM 1393 N N . LYS A 1 180 ? -10.646 -8.420 25.961 1.00 92.81 180 LYS A N 1
ATOM 1394 C CA . LYS A 1 180 ? -10.901 -7.465 27.060 1.00 92.81 180 LYS A CA 1
ATOM 1395 C C . LYS A 1 180 ? -10.139 -6.145 26.891 1.00 92.81 180 LYS A C 1
ATOM 1397 O O . LYS A 1 180 ? -10.631 -5.108 27.331 1.00 92.81 180 LYS A O 1
ATOM 1402 N N . THR A 1 181 ? -8.965 -6.193 26.269 1.00 91.19 181 THR A N 1
ATOM 1403 C CA . THR A 1 181 ? -8.065 -5.060 26.013 1.00 91.19 181 THR A CA 1
ATOM 1404 C C . THR A 1 181 ? -7.540 -5.121 24.573 1.00 91.19 181 THR A C 1
ATOM 1406 O O . THR A 1 181 ? -7.394 -6.231 24.062 1.00 91.19 181 THR A O 1
ATOM 1409 N N . PRO A 1 182 ? -7.214 -3.977 23.939 1.00 93.38 182 PRO A N 1
ATOM 1410 C CA . PRO A 1 182 ? -7.391 -2.611 24.439 1.00 93.38 182 PRO A CA 1
ATOM 1411 C C . PRO A 1 182 ? -8.864 -2.170 24.431 1.00 93.38 182 PRO A C 1
ATOM 1413 O O . PRO A 1 182 ? -9.638 -2.534 23.548 1.00 93.38 182 PRO A O 1
ATOM 1416 N N . LEU A 1 183 ? -9.258 -1.344 25.409 1.00 95.56 183 LEU A N 1
ATOM 1417 C CA . LEU A 1 183 ? -10.627 -0.810 25.483 1.00 95.56 183 LEU A CA 1
ATOM 1418 C C . LEU A 1 183 ? -10.948 0.142 24.321 1.00 95.56 183 LEU A C 1
ATOM 1420 O O . LEU A 1 183 ? -12.108 0.246 23.933 1.00 95.56 183 LEU A O 1
ATOM 1424 N N . THR A 1 184 ? -9.934 0.795 23.743 1.00 95.94 184 THR A N 1
ATOM 1425 C CA . THR A 1 184 ? -10.076 1.730 22.616 1.00 95.94 184 THR A CA 1
ATOM 1426 C C . THR A 1 184 ? -10.866 1.122 21.461 1.00 95.94 184 THR A C 1
ATOM 1428 O O . THR A 1 184 ? -11.831 1.729 21.010 1.00 95.94 184 THR A O 1
ATOM 1431 N N . ASN A 1 185 ? -10.524 -0.098 21.038 1.00 96.88 185 ASN A N 1
ATOM 1432 C CA . ASN A 1 185 ? -11.185 -0.757 19.910 1.00 96.88 185 ASN A CA 1
ATOM 1433 C C . ASN A 1 185 ? -12.657 -1.049 20.199 1.00 96.88 185 ASN A C 1
ATOM 1435 O O . ASN A 1 185 ? -13.503 -0.823 19.344 1.00 96.88 185 ASN A O 1
ATOM 1439 N N . ARG A 1 186 ? -12.975 -1.473 21.428 1.00 96.94 186 ARG A N 1
ATOM 1440 C CA . ARG A 1 186 ? -14.358 -1.737 21.857 1.00 96.94 186 ARG A CA 1
ATOM 1441 C C . ARG A 1 186 ? -15.197 -0.466 21.849 1.00 96.94 186 ARG A C 1
ATOM 1443 O O . ARG A 1 186 ? -16.349 -0.485 21.435 1.00 96.94 186 ARG A O 1
ATOM 1450 N N . VAL A 1 187 ? -14.618 0.642 22.308 1.00 96.50 187 VAL A N 1
ATOM 1451 C CA . VAL A 1 187 ? -15.289 1.946 22.291 1.00 96.50 187 VAL A CA 1
ATOM 1452 C C . VAL A 1 187 ? -15.528 2.410 20.851 1.00 96.50 187 VAL A C 1
ATOM 1454 O O . VAL A 1 187 ? -16.620 2.891 20.559 1.00 96.50 187 VAL A O 1
ATOM 1457 N N . ILE A 1 188 ? -14.561 2.224 19.945 1.00 96.81 188 ILE A N 1
ATOM 1458 C CA . ILE A 1 188 ? -14.727 2.544 18.518 1.00 96.81 188 ILE A CA 1
ATOM 1459 C C . ILE A 1 188 ? -15.825 1.676 17.896 1.00 96.81 188 ILE A C 1
ATOM 1461 O O . ILE A 1 188 ? -16.740 2.222 17.293 1.00 96.81 188 ILE A O 1
ATOM 1465 N N . ASP A 1 189 ? -15.798 0.361 18.109 1.00 97.00 189 ASP A N 1
ATOM 1466 C CA . ASP A 1 189 ? -16.809 -0.568 17.588 1.00 97.00 189 ASP A CA 1
ATOM 1467 C C . ASP A 1 189 ? -18.240 -0.199 18.020 1.00 97.00 189 ASP A C 1
ATOM 1469 O O . ASP A 1 189 ? -19.183 -0.399 17.258 1.00 97.00 189 ASP A O 1
ATOM 1473 N N . LEU A 1 190 ? -18.410 0.359 19.225 1.00 96.81 190 LEU A N 1
ATOM 1474 C CA . LEU A 1 190 ? -19.715 0.768 19.757 1.00 96.81 190 LEU A CA 1
ATOM 1475 C C . LEU A 1 190 ? -20.167 2.155 19.288 1.00 96.81 190 LEU A C 1
ATOM 1477 O O . LEU A 1 190 ? -21.356 2.357 19.053 1.00 96.81 190 LEU A O 1
ATOM 1481 N N . LEU A 1 191 ? -19.252 3.126 19.220 1.00 97.31 191 LEU A N 1
ATOM 1482 C CA . LEU A 1 191 ? -19.600 4.534 18.986 1.00 97.31 191 LEU A CA 1
ATOM 1483 C C . LEU A 1 191 ? -19.416 4.973 17.531 1.00 97.31 191 LEU A C 1
ATOM 1485 O O . LEU A 1 191 ? -20.132 5.857 17.065 1.00 97.31 191 LEU A O 1
ATOM 1489 N N . ALA A 1 192 ? -18.441 4.398 16.832 1.00 96.50 192 ALA A N 1
ATOM 1490 C CA . ALA A 1 192 ? -18.025 4.794 15.492 1.00 96.50 192 ALA A CA 1
ATOM 1491 C C . ALA A 1 192 ? -17.489 3.579 14.699 1.00 96.50 192 ALA A C 1
ATOM 1493 O O . ALA A 1 192 ? -16.295 3.532 14.387 1.00 96.50 192 ALA A O 1
ATOM 1494 N N . PRO A 1 193 ? -18.342 2.583 14.387 1.00 96.19 193 PRO A N 1
ATOM 1495 C CA . PRO A 1 193 ? -17.919 1.375 13.681 1.00 96.19 193 PRO A CA 1
ATOM 1496 C C . PRO A 1 193 ? -17.324 1.702 12.304 1.00 96.19 193 PRO A C 1
ATOM 1498 O O . PRO A 1 193 ? -17.825 2.565 11.581 1.00 96.19 193 PRO A O 1
ATOM 1501 N N . LEU A 1 194 ? -16.257 0.993 11.928 1.00 97.31 194 LEU A N 1
ATOM 1502 C CA . LEU A 1 194 ? -15.559 1.171 10.651 1.00 97.31 194 LEU A CA 1
ATOM 1503 C C . LEU A 1 194 ? -15.960 0.078 9.660 1.00 97.31 194 LEU A C 1
ATOM 1505 O O . LEU A 1 194 ? -15.943 -1.089 10.016 1.00 97.31 194 LEU A O 1
ATOM 1509 N N . GLY A 1 195 ? -16.279 0.413 8.411 1.00 96.81 195 GLY A N 1
ATOM 1510 C CA . GLY A 1 195 ? -16.566 -0.577 7.364 1.00 96.81 195 GLY A CA 1
ATOM 1511 C C . GLY A 1 195 ? -15.501 -0.664 6.264 1.00 96.81 195 GLY A C 1
ATOM 1512 O O . GLY A 1 195 ? -14.663 0.227 6.118 1.00 96.81 195 GLY A O 1
ATOM 1513 N N . LYS A 1 196 ? -15.541 -1.716 5.436 1.00 96.06 196 LYS A N 1
ATOM 1514 C CA . LYS A 1 196 ? -14.716 -1.795 4.217 1.00 96.06 196 LYS A CA 1
ATOM 1515 C C . LYS A 1 196 ? -15.154 -0.705 3.232 1.00 96.06 196 LYS A C 1
ATOM 1517 O O . LYS A 1 196 ? -16.318 -0.643 2.850 1.00 96.06 196 LYS A O 1
ATOM 1522 N N . GLY A 1 197 ? -14.219 0.169 2.858 1.00 93.94 197 GLY A N 1
ATOM 1523 C CA . GLY A 1 197 ? -14.500 1.389 2.087 1.00 93.94 197 GLY A CA 1
ATOM 1524 C C . GLY A 1 197 ? -14.816 2.624 2.944 1.00 93.94 197 GLY A C 1
ATOM 1525 O O . GLY A 1 197 ? -15.141 3.680 2.402 1.00 93.94 197 GLY A O 1
ATOM 1526 N N . GLN A 1 198 ? -14.718 2.527 4.277 1.00 95.81 198 GLN A N 1
ATOM 1527 C CA . GLN A 1 198 ? -14.950 3.660 5.171 1.00 95.81 198 GLN A CA 1
ATOM 1528 C C . GLN A 1 198 ? -13.889 4.747 4.987 1.00 95.81 198 GLN A C 1
ATOM 1530 O O . GLN A 1 198 ? -12.686 4.493 4.996 1.00 95.81 198 GLN A O 1
ATOM 1535 N N . ARG A 1 199 ? -14.354 5.996 4.924 1.00 95.75 199 ARG A N 1
ATOM 1536 C CA . ARG A 1 199 ? -13.517 7.193 5.029 1.00 95.75 199 ARG A CA 1
ATOM 1537 C C . ARG A 1 199 ? -13.710 7.770 6.424 1.00 95.75 199 ARG A C 1
ATOM 1539 O O . ARG A 1 199 ? -14.824 8.155 6.777 1.00 95.75 199 ARG A O 1
ATOM 1546 N N . ALA A 1 200 ? -12.652 7.778 7.226 1.00 93.88 200 ALA A N 1
ATOM 1547 C CA . ALA A 1 200 ? -12.694 8.212 8.618 1.00 93.88 200 ALA A CA 1
ATOM 1548 C C . ALA A 1 200 ? -11.668 9.318 8.879 1.00 93.88 200 ALA A C 1
ATOM 1550 O O . ALA A 1 200 ? -10.619 9.374 8.240 1.00 93.88 200 ALA A O 1
ATOM 1551 N N . LEU A 1 201 ? -11.981 10.189 9.837 1.00 95.44 201 LEU A N 1
ATOM 1552 C CA . LEU A 1 201 ? -11.090 11.240 10.311 1.00 95.44 201 LEU A CA 1
ATOM 1553 C C . LEU A 1 201 ? -11.017 11.175 11.836 1.00 95.44 201 LEU A C 1
ATOM 1555 O O . LEU A 1 201 ? -12.035 11.306 12.512 1.00 95.44 201 LEU A O 1
ATOM 1559 N N . ILE A 1 202 ? -9.808 11.015 12.371 1.00 93.81 202 ILE A N 1
ATOM 1560 C CA . ILE A 1 202 ? -9.550 11.120 13.809 1.00 93.81 202 ILE A CA 1
ATOM 1561 C C . ILE A 1 202 ? -9.130 12.558 14.098 1.00 93.81 202 ILE A C 1
ATOM 1563 O O . ILE A 1 202 ? -8.018 12.973 13.769 1.00 93.81 202 ILE A O 1
ATOM 1567 N N . VAL A 1 203 ? -10.030 13.323 14.711 1.00 94.81 203 VAL A N 1
ATOM 1568 C CA . VAL A 1 203 ? -9.748 14.685 15.172 1.00 94.81 203 VAL A CA 1
ATOM 1569 C C . VAL A 1 203 ? -9.271 14.610 16.614 1.00 94.81 203 VAL A C 1
ATOM 1571 O O . VAL A 1 203 ? -10.018 14.185 17.492 1.00 94.81 203 VAL A O 1
ATOM 1574 N N . ALA A 1 204 ? -8.027 15.009 16.867 1.00 92.38 204 ALA A N 1
ATOM 1575 C CA . ALA A 1 204 ? -7.435 14.913 18.193 1.00 92.38 204 ALA A CA 1
ATOM 1576 C C . ALA A 1 204 ? -6.434 16.062 18.431 1.00 92.38 204 ALA A C 1
ATOM 1578 O O . ALA A 1 204 ? -5.669 16.390 17.520 1.00 92.38 204 ALA A O 1
ATOM 1579 N N . PRO A 1 205 ? -6.409 16.690 19.623 1.00 94.12 205 PRO A N 1
ATOM 1580 C CA . PRO A 1 205 ? -5.409 17.704 19.950 1.00 94.12 205 PRO A CA 1
ATOM 1581 C C . PRO A 1 205 ? -4.014 17.072 20.128 1.00 94.12 205 PRO A C 1
ATOM 1583 O O . PRO A 1 205 ? -3.907 15.856 20.313 1.00 94.12 205 PRO A O 1
ATOM 1586 N N . PRO A 1 206 ? -2.925 17.861 20.123 1.00 89.94 206 PRO A N 1
ATOM 1587 C CA . PRO A 1 206 ? -1.585 17.336 20.380 1.00 89.94 206 PRO A CA 1
ATOM 1588 C C . PRO A 1 206 ? -1.505 16.582 21.718 1.00 89.94 206 PRO A C 1
ATOM 1590 O O . PRO A 1 206 ? -2.082 17.026 22.711 1.00 89.94 206 PRO A O 1
ATOM 1593 N N . ARG A 1 207 ? -0.749 15.474 21.760 1.00 85.94 207 ARG A N 1
ATOM 1594 C CA . ARG A 1 207 ? -0.528 14.630 22.961 1.00 85.94 207 ARG A CA 1
ATOM 1595 C C . ARG A 1 207 ? -1.791 13.971 23.548 1.00 85.94 207 ARG A C 1
ATOM 1597 O O . ARG A 1 207 ? -1.841 13.680 24.736 1.00 85.94 207 ARG A O 1
ATOM 1604 N N . SER A 1 208 ? -2.797 13.702 22.720 1.00 90.38 208 SER A N 1
ATOM 1605 C CA . SER A 1 208 ? -4.055 13.042 23.122 1.00 90.38 208 SER A CA 1
ATOM 1606 C C . SER A 1 208 ? -4.094 11.526 22.886 1.00 90.38 208 SER A C 1
ATOM 1608 O O . SER A 1 208 ? -5.124 10.896 23.106 1.00 90.38 208 SER A O 1
ATOM 1610 N N . GLY A 1 209 ? -2.987 10.927 22.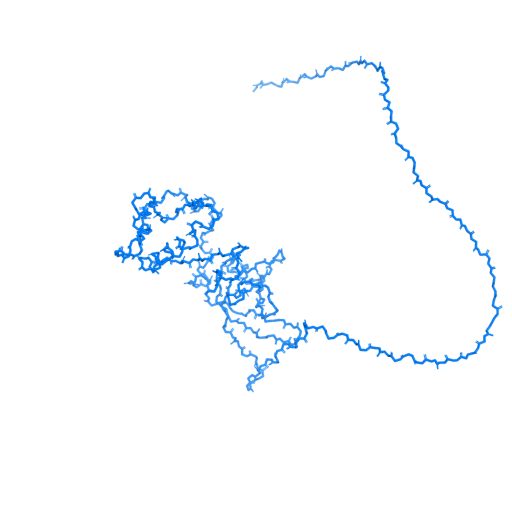433 1.00 90.56 209 GLY A N 1
ATOM 1611 C CA . GLY A 1 209 ? -2.911 9.486 22.173 1.00 90.56 209 GLY A CA 1
ATOM 1612 C C . GLY A 1 209 ? -3.408 9.053 20.789 1.00 90.56 209 GLY A C 1
ATOM 1613 O O . GLY A 1 209 ? -3.746 7.885 20.619 1.00 90.56 209 GLY A O 1
ATOM 1614 N N . LYS A 1 210 ? -3.424 9.954 19.792 1.00 93.31 210 LYS A N 1
ATOM 1615 C CA . LYS A 1 210 ? -3.739 9.628 18.384 1.00 93.31 210 LYS A CA 1
ATOM 1616 C C . LYS A 1 210 ? -2.912 8.441 17.872 1.00 93.31 210 LYS A C 1
ATOM 1618 O O . LYS A 1 210 ? -3.483 7.514 17.306 1.00 93.31 210 LYS A O 1
ATOM 1623 N N . THR A 1 211 ? -1.601 8.451 18.109 1.00 91.38 211 THR A N 1
ATOM 1624 C CA . THR A 1 211 ? -0.687 7.390 17.661 1.00 91.38 211 THR A CA 1
ATOM 1625 C C . THR A 1 211 ? -1.033 6.047 18.310 1.00 91.38 211 THR A C 1
ATOM 1627 O O . THR A 1 211 ? -1.202 5.055 17.609 1.00 91.38 211 THR A O 1
ATOM 1630 N N . ILE A 1 212 ? -1.285 6.024 19.625 1.00 92.50 212 ILE A N 1
ATOM 1631 C CA . ILE A 1 212 ? -1.716 4.811 20.346 1.00 92.50 212 ILE A CA 1
ATOM 1632 C C . ILE A 1 212 ? -3.068 4.296 19.833 1.00 92.50 212 ILE A C 1
ATOM 1634 O O . ILE A 1 212 ? -3.256 3.097 19.647 1.00 92.50 212 ILE A O 1
ATOM 1638 N N . MET A 1 213 ? -4.018 5.196 19.565 1.00 94.38 213 MET A N 1
ATOM 1639 C CA . MET A 1 213 ? -5.309 4.821 18.989 1.00 94.38 213 MET A CA 1
ATOM 1640 C C . MET A 1 213 ? -5.142 4.184 17.605 1.00 94.38 213 MET A C 1
ATOM 1642 O O . MET A 1 213 ? -5.749 3.148 17.348 1.00 94.38 213 MET A O 1
ATOM 1646 N N . LEU A 1 214 ? -4.302 4.757 16.738 1.00 94.88 214 LEU A N 1
ATOM 1647 C CA . LEU A 1 214 ? -3.998 4.180 15.427 1.00 94.88 214 LEU A CA 1
ATOM 1648 C C . LEU A 1 214 ? -3.323 2.810 15.548 1.00 94.88 214 LEU A C 1
ATOM 1650 O O . LEU A 1 214 ? -3.726 1.891 14.846 1.00 94.88 214 LEU A O 1
ATOM 1654 N N . GLN A 1 215 ? -2.378 2.634 16.473 1.00 94.31 215 GLN A N 1
ATOM 1655 C CA . GLN A 1 215 ? -1.759 1.330 16.743 1.00 94.31 215 GLN A CA 1
ATOM 1656 C C . GLN A 1 215 ? -2.797 0.281 17.169 1.00 94.31 215 GLN A C 1
ATOM 1658 O O . GLN A 1 215 ? -2.790 -0.836 16.654 1.00 94.31 215 GLN A O 1
ATOM 1663 N N . HIS A 1 216 ? -3.727 0.638 18.063 1.00 95.75 216 HIS A N 1
ATOM 1664 C CA . HIS A 1 216 ? -4.800 -0.266 18.484 1.00 95.75 216 HIS A CA 1
ATOM 1665 C C . HIS A 1 216 ? -5.730 -0.647 17.321 1.00 95.75 216 HIS A C 1
ATOM 1667 O O . HIS A 1 216 ? -6.063 -1.826 17.178 1.00 95.75 216 HIS A O 1
ATOM 1673 N N . ILE A 1 217 ? -6.111 0.316 16.472 1.00 96.38 217 ILE A N 1
ATOM 1674 C CA . ILE A 1 217 ? -6.925 0.061 15.272 1.00 96.38 217 ILE A CA 1
ATOM 1675 C C . ILE A 1 217 ? -6.179 -0.883 14.325 1.00 96.38 217 ILE A C 1
ATOM 1677 O O . ILE A 1 217 ? -6.732 -1.909 13.935 1.00 96.38 217 ILE A O 1
ATOM 1681 N N . SER A 1 218 ? -4.918 -0.580 14.008 1.00 95.94 218 SER A N 1
ATOM 1682 C CA . SER A 1 218 ? -4.063 -1.395 13.140 1.00 95.94 218 SER A CA 1
ATOM 1683 C C . SER A 1 218 ? -3.941 -2.832 13.643 1.00 95.94 218 SER A C 1
ATOM 1685 O O . SER A 1 218 ? -4.106 -3.772 12.870 1.00 95.94 218 SER A O 1
ATOM 1687 N N . HIS A 1 219 ? -3.724 -3.018 14.946 1.00 95.44 219 HIS A N 1
ATOM 1688 C CA . HIS A 1 219 ? -3.641 -4.345 15.548 1.00 95.44 219 HIS A CA 1
ATOM 1689 C C . HIS A 1 219 ? -4.978 -5.101 15.484 1.00 95.44 219 HIS A C 1
ATOM 1691 O O . HIS A 1 219 ? -5.001 -6.281 15.140 1.00 95.44 219 HIS A O 1
ATOM 1697 N N . GLY A 1 220 ? -6.096 -4.411 15.743 1.00 96.81 220 GLY A N 1
ATOM 1698 C CA . GLY A 1 220 ? -7.437 -4.985 15.615 1.00 96.81 220 GLY A CA 1
ATOM 1699 C C . GLY A 1 220 ? -7.749 -5.442 14.189 1.00 96.81 220 GLY A C 1
ATOM 1700 O O . GLY A 1 220 ? -8.260 -6.543 14.000 1.00 96.81 220 GLY A O 1
ATOM 1701 N N . ILE A 1 221 ? -7.384 -4.636 13.185 1.00 97.00 221 ILE A N 1
ATOM 1702 C CA . ILE A 1 221 ? -7.534 -4.998 11.769 1.00 97.00 221 ILE A CA 1
ATOM 1703 C C . ILE A 1 221 ? -6.657 -6.204 11.429 1.00 97.00 221 ILE A C 1
ATOM 1705 O O . ILE A 1 221 ? -7.174 -7.182 10.902 1.00 97.00 221 ILE A O 1
ATOM 1709 N N . ALA A 1 222 ? -5.367 -6.172 11.776 1.00 96.31 222 ALA A N 1
ATOM 1710 C CA . ALA A 1 222 ? -4.427 -7.244 11.448 1.00 96.31 222 ALA A CA 1
ATOM 1711 C C . ALA A 1 222 ? -4.828 -8.604 12.046 1.00 96.31 222 ALA A C 1
ATOM 1713 O O . ALA A 1 222 ? -4.623 -9.638 11.416 1.00 96.31 222 ALA A O 1
ATOM 1714 N N . GLN A 1 223 ? -5.406 -8.613 13.252 1.00 96.44 223 GLN A N 1
ATOM 1715 C CA . GLN A 1 223 ? -5.841 -9.845 13.908 1.00 96.44 223 GLN A CA 1
ATOM 1716 C C . GLN A 1 223 ? -7.186 -10.358 13.380 1.00 96.44 223 GLN A C 1
ATOM 1718 O O . GLN A 1 223 ? -7.338 -11.559 13.164 1.00 96.44 223 GLN A O 1
ATOM 1723 N N . ASN A 1 224 ? -8.173 -9.475 13.208 1.00 97.12 224 ASN A N 1
ATOM 1724 C CA . ASN A 1 224 ? -9.539 -9.887 12.876 1.00 97.12 224 ASN A CA 1
ATOM 1725 C C . ASN A 1 224 ? -9.788 -10.019 11.366 1.00 97.12 224 ASN A C 1
ATOM 1727 O O . ASN A 1 224 ? -10.714 -10.727 10.976 1.00 97.12 224 ASN A O 1
ATOM 1731 N N . HIS A 1 225 ? -8.987 -9.350 10.531 1.00 97.06 225 HIS A N 1
ATOM 1732 C CA . HIS A 1 225 ? -9.160 -9.273 9.075 1.00 97.06 225 HIS A CA 1
ATOM 1733 C C . HIS A 1 225 ? -7.830 -9.555 8.354 1.00 97.06 225 HIS A C 1
ATOM 1735 O O . HIS A 1 225 ? -7.263 -8.654 7.732 1.00 97.06 225 HIS A O 1
ATOM 1741 N N . PRO A 1 226 ? -7.295 -10.791 8.430 1.00 95.25 226 PRO A N 1
ATOM 1742 C CA . PRO A 1 226 ? -6.026 -11.151 7.787 1.00 95.25 226 PRO A CA 1
ATOM 1743 C C . PRO A 1 226 ? -6.086 -11.112 6.249 1.00 95.25 226 PRO A C 1
ATOM 1745 O O . PRO A 1 226 ? -5.050 -11.137 5.592 1.00 95.25 226 PRO A O 1
ATOM 1748 N N . ASP A 1 227 ? -7.288 -11.049 5.670 1.00 94.19 227 ASP A N 1
ATOM 1749 C CA . ASP A 1 227 ? -7.542 -10.837 4.243 1.00 94.19 227 ASP A CA 1
ATOM 1750 C C . ASP A 1 227 ? -7.314 -9.383 3.795 1.00 94.19 227 ASP A C 1
ATOM 1752 O O . ASP A 1 227 ? -7.245 -9.107 2.599 1.00 94.19 227 ASP A O 1
ATOM 1756 N N . VAL A 1 228 ? -7.221 -8.436 4.733 1.00 95.31 228 VAL A N 1
ATOM 1757 C CA . VAL A 1 228 ? -7.059 -7.013 4.433 1.00 95.31 228 VAL A CA 1
ATOM 1758 C C . VAL A 1 228 ? -5.580 -6.648 4.363 1.00 95.31 228 VAL A C 1
ATOM 1760 O O . VAL A 1 228 ? -4.826 -6.807 5.322 1.00 95.31 228 VAL A O 1
ATOM 1763 N N . HIS A 1 229 ? -5.175 -6.054 3.242 1.00 93.25 229 HIS A N 1
ATOM 1764 C CA . HIS A 1 229 ? -3.865 -5.422 3.121 1.00 93.25 229 HIS A CA 1
ATOM 1765 C C . HIS A 1 229 ? -3.814 -4.136 3.960 1.00 93.25 229 HIS A C 1
ATOM 1767 O O . HIS A 1 229 ? -4.410 -3.119 3.601 1.00 93.25 229 HIS A O 1
ATOM 1773 N N . LEU A 1 230 ? -3.108 -4.185 5.092 1.00 94.75 230 LEU A N 1
ATOM 1774 C CA . LEU A 1 230 ? -2.927 -3.049 5.993 1.00 94.75 230 LEU A CA 1
ATOM 1775 C C . LEU A 1 230 ? -1.676 -2.244 5.614 1.00 94.75 230 LEU A C 1
ATOM 1777 O O . LEU A 1 230 ? -0.567 -2.772 5.604 1.00 94.75 230 LEU A O 1
ATOM 1781 N N . LEU A 1 231 ? -1.860 -0.950 5.350 1.00 93.56 231 LEU A N 1
ATOM 1782 C CA . LEU A 1 231 ? -0.790 0.001 5.049 1.00 93.56 231 LEU A CA 1
ATOM 1783 C C . LEU A 1 231 ? -0.793 1.122 6.091 1.00 93.56 231 LEU A C 1
ATOM 1785 O O . LEU A 1 231 ? -1.836 1.722 6.355 1.00 93.56 231 LEU A O 1
ATOM 1789 N N . VAL A 1 232 ? 0.378 1.428 6.654 1.00 92.25 232 VAL A N 1
ATOM 1790 C CA . VAL A 1 232 ? 0.575 2.559 7.572 1.00 92.25 232 VAL A CA 1
ATOM 1791 C C . VAL A 1 232 ? 1.478 3.578 6.889 1.00 92.25 232 VAL A C 1
ATOM 1793 O O . VAL A 1 232 ? 2.664 3.332 6.694 1.00 92.25 232 VAL A O 1
ATOM 1796 N N . LEU A 1 233 ? 0.903 4.717 6.504 1.00 92.56 233 LEU A N 1
ATOM 1797 C CA . LEU A 1 233 ? 1.628 5.821 5.882 1.00 92.56 233 LEU A CA 1
ATOM 1798 C C . LEU A 1 233 ? 1.904 6.905 6.925 1.00 92.56 233 LEU A C 1
ATOM 1800 O O . LEU A 1 233 ? 0.977 7.558 7.408 1.00 92.56 233 LEU A O 1
ATOM 1804 N N . LEU A 1 234 ? 3.180 7.101 7.244 1.00 91.75 234 LEU A N 1
ATOM 1805 C CA . LEU A 1 234 ? 3.647 8.162 8.131 1.00 91.75 234 LEU A CA 1
ATOM 1806 C C . LEU A 1 234 ? 4.132 9.336 7.277 1.00 91.75 234 LEU A C 1
ATOM 1808 O O . LEU A 1 234 ? 4.979 9.165 6.403 1.00 91.75 234 LEU A O 1
ATOM 1812 N N . VAL A 1 235 ? 3.571 10.524 7.503 1.00 92.06 235 VAL A N 1
ATOM 1813 C CA . VAL A 1 235 ? 3.901 11.740 6.745 1.00 92.06 235 VAL A CA 1
ATOM 1814 C C . VAL A 1 235 ? 4.331 12.816 7.721 1.00 92.06 235 VAL A C 1
ATOM 1816 O O . VAL A 1 235 ? 3.545 13.175 8.593 1.00 92.06 235 VAL A O 1
ATOM 1819 N N . ASP A 1 236 ? 5.548 13.334 7.533 1.00 89.00 236 ASP A N 1
ATOM 1820 C CA . ASP A 1 236 ? 6.126 14.409 8.357 1.00 89.00 236 ASP A CA 1
ATOM 1821 C C . ASP A 1 236 ? 6.053 14.115 9.872 1.00 89.00 236 ASP A C 1
ATOM 1823 O O . ASP A 1 236 ? 5.879 15.012 10.695 1.00 89.00 236 ASP A O 1
ATOM 1827 N N . GLU A 1 237 ? 6.140 12.829 10.234 1.00 88.00 237 GLU A N 1
ATOM 1828 C CA . GLU A 1 237 ? 6.047 12.363 11.617 1.00 88.00 237 GLU A CA 1
ATOM 1829 C C . GLU A 1 237 ? 7.435 12.246 12.251 1.00 88.00 237 GLU A C 1
ATOM 1831 O O . GLU A 1 237 ? 8.460 12.134 11.568 1.00 88.00 237 GLU A O 1
ATOM 1836 N N . ARG A 1 238 ? 7.477 12.296 13.581 1.00 85.50 238 ARG A N 1
ATOM 1837 C CA . ARG A 1 238 ? 8.739 12.271 14.311 1.00 85.50 238 ARG A CA 1
ATOM 1838 C C . ARG A 1 238 ? 9.440 10.909 14.197 1.00 85.50 238 ARG A C 1
ATOM 1840 O O . ARG A 1 238 ? 8.763 9.883 14.261 1.00 85.50 238 ARG A O 1
ATOM 1847 N N . PRO A 1 239 ? 10.785 10.869 14.095 1.00 79.69 239 PRO A N 1
ATOM 1848 C CA . PRO A 1 239 ? 11.540 9.622 13.937 1.00 79.69 239 PRO A CA 1
ATOM 1849 C C . PRO A 1 239 ? 11.252 8.566 15.010 1.00 79.69 239 PRO A C 1
ATOM 1851 O O . PRO A 1 239 ? 11.247 7.378 14.710 1.00 79.69 239 PRO A O 1
ATOM 1854 N N . GLU A 1 240 ? 10.989 8.987 16.247 1.00 79.56 240 GLU A N 1
ATOM 1855 C CA . GLU A 1 240 ? 10.666 8.093 17.361 1.00 79.56 240 GLU A CA 1
ATOM 1856 C C . GLU A 1 240 ? 9.304 7.390 17.244 1.00 79.56 240 GLU A C 1
ATOM 1858 O O . GLU A 1 240 ? 9.072 6.412 17.945 1.00 79.56 240 GLU A O 1
ATOM 1863 N N . GLU A 1 241 ? 8.398 7.875 16.392 1.00 72.81 241 GLU A N 1
ATOM 1864 C CA . GLU A 1 241 ? 7.099 7.233 16.140 1.00 72.81 241 GLU A CA 1
ATOM 1865 C C . GLU A 1 241 ? 7.152 6.249 14.955 1.00 72.81 241 GLU A C 1
ATOM 1867 O O . GLU A 1 241 ? 6.182 5.534 14.703 1.00 72.81 241 GLU A O 1
ATOM 1872 N N . VAL A 1 242 ? 8.275 6.216 14.224 1.00 74.19 242 VAL A N 1
ATOM 1873 C CA . VAL A 1 242 ? 8.508 5.339 13.062 1.00 74.19 242 VAL A CA 1
ATOM 1874 C C . VAL A 1 242 ? 9.118 3.994 13.479 1.00 74.19 242 VAL A C 1
ATOM 1876 O O . VAL A 1 242 ? 8.942 3.004 12.770 1.00 74.19 242 VAL A O 1
ATOM 1879 N N . THR A 1 243 ? 9.841 3.965 14.604 1.00 61.75 243 THR A N 1
ATOM 1880 C CA . THR A 1 243 ? 10.514 2.772 15.153 1.00 61.75 243 THR A CA 1
ATOM 1881 C C . THR A 1 243 ? 9.564 1.863 15.914 1.00 61.75 243 THR A C 1
ATOM 1883 O O . THR A 1 243 ? 9.650 0.634 15.712 1.00 61.75 243 THR A O 1
#